Protein AF-A0A7X3ZDQ0-F1 (afdb_monomer)

pLDDT: mean 82.1, std 18.13, range [36.34, 98.31]

Sequence (239 aa):
MRKLLRGVMAFVIALGFTTSAGAHDPPGVIFEMWQWPSSHLPVLDADLSEWDVVPEELWITEQDLNNLLITQIDVTDTEPDASDLAVRFTFGWNDDTERIYLAYDRYDDYWSHQRDDIELAVDADHSGGLYWSSEGQSDEEAQRQRNRHAQISHFFFHSKTEEVGVPWNWHWMTQADWYRGEPYSDGAYQWTEPELGQEYNWQIELWHVWWDDFNWQDPEGSIIHDLQEGEIIGLAARH

Structure (mmCIF, N/CA/C/O backbone):
data_AF-A0A7X3ZDQ0-F1
#
_entry.id   AF-A0A7X3ZDQ0-F1
#
loop_
_atom_site.group_PDB
_atom_site.id
_atom_site.type_symbol
_atom_site.label_atom_id
_atom_site.label_alt_id
_atom_site.label_comp_id
_atom_site.label_asym_id
_atom_site.label_entity_id
_atom_site.label_seq_id
_atom_site.pdbx_PDB_ins_code
_atom_site.Cartn_x
_atom_site.Cartn_y
_atom_site.Cartn_z
_atom_site.occupancy
_atom_site.B_iso_or_equiv
_atom_site.auth_seq_id
_atom_site.auth_comp_id
_atom_site.auth_asym_id
_atom_site.auth_atom_id
_atom_site.pdbx_PDB_model_num
ATOM 1 N N . MET A 1 1 ? 18.595 -70.291 3.245 1.00 43.66 1 MET A N 1
ATOM 2 C CA . MET A 1 1 ? 19.237 -68.957 3.225 1.00 43.66 1 MET A CA 1
ATOM 3 C C . MET A 1 1 ? 18.685 -68.142 2.064 1.00 43.66 1 MET A C 1
ATOM 5 O O . MET A 1 1 ? 19.058 -68.415 0.934 1.00 43.66 1 MET A O 1
ATOM 9 N N . ARG A 1 2 ? 17.807 -67.172 2.332 1.00 36.34 2 ARG A N 1
ATOM 10 C CA . ARG A 1 2 ? 17.715 -65.875 1.635 1.00 36.34 2 ARG A CA 1
ATOM 11 C C . ARG A 1 2 ? 16.730 -65.012 2.425 1.00 36.34 2 ARG A C 1
ATOM 13 O O . ARG A 1 2 ? 15.667 -65.481 2.814 1.00 36.34 2 ARG A O 1
ATOM 20 N N . LYS A 1 3 ? 17.215 -63.835 2.810 1.00 36.66 3 LYS A N 1
ATOM 21 C CA . LYS A 1 3 ? 16.659 -62.931 3.818 1.00 36.66 3 LYS A CA 1
ATOM 22 C C . LYS A 1 3 ? 15.505 -62.105 3.239 1.00 36.66 3 LYS A C 1
ATOM 24 O O . LYS A 1 3 ? 15.468 -61.863 2.037 1.00 36.66 3 LYS A O 1
ATOM 29 N N . LEU A 1 4 ? 14.620 -61.680 4.142 1.00 42.25 4 LEU A N 1
ATOM 30 C CA . LEU A 1 4 ? 13.609 -60.638 3.970 1.00 42.25 4 LEU A CA 1
ATOM 31 C C . LEU A 1 4 ? 14.184 -59.382 3.300 1.00 42.25 4 LEU A C 1
ATOM 33 O O . LEU A 1 4 ? 15.293 -58.977 3.640 1.00 42.25 4 LEU A O 1
ATOM 37 N N . LEU A 1 5 ? 13.357 -58.682 2.523 1.00 38.66 5 LEU A N 1
ATOM 38 C CA . LEU A 1 5 ? 13.378 -57.221 2.491 1.00 38.66 5 LEU A CA 1
ATOM 39 C C . LEU A 1 5 ? 11.924 -56.725 2.481 1.00 38.66 5 LEU A C 1
ATOM 41 O O . LEU A 1 5 ? 11.209 -56.866 1.494 1.00 38.66 5 LEU A O 1
ATOM 45 N N . ARG A 1 6 ? 11.471 -56.220 3.632 1.00 41.06 6 ARG A N 1
ATOM 46 C CA . ARG A 1 6 ? 10.254 -55.412 3.753 1.00 41.06 6 ARG A CA 1
ATOM 47 C C . ARG A 1 6 ? 10.646 -53.995 3.339 1.00 41.06 6 ARG A C 1
ATOM 49 O O . ARG A 1 6 ? 11.553 -53.433 3.946 1.00 41.06 6 ARG A O 1
ATOM 56 N N . GLY A 1 7 ? 10.014 -53.462 2.299 1.00 37.03 7 GLY A N 1
ATOM 57 C CA . GLY A 1 7 ? 10.179 -52.067 1.903 1.00 37.03 7 GLY A CA 1
ATOM 58 C C . GLY A 1 7 ? 9.506 -51.162 2.929 1.00 37.03 7 GLY A C 1
ATOM 59 O O . GLY A 1 7 ? 8.301 -51.263 3.139 1.00 37.03 7 GLY A O 1
ATOM 60 N N . VAL A 1 8 ? 10.294 -50.317 3.587 1.00 43.00 8 VAL A N 1
ATOM 61 C CA . VAL A 1 8 ? 9.797 -49.143 4.306 1.00 43.00 8 VAL A CA 1
ATOM 62 C C . VAL A 1 8 ? 9.825 -48.006 3.293 1.00 43.00 8 VAL A C 1
ATOM 64 O O . VAL A 1 8 ? 10.891 -47.638 2.806 1.00 43.00 8 VAL A O 1
ATOM 67 N N . MET A 1 9 ? 8.647 -47.512 2.925 1.00 38.41 9 MET A N 1
ATOM 68 C CA . MET A 1 9 ? 8.492 -46.323 2.096 1.00 38.41 9 MET A CA 1
ATOM 69 C C . MET A 1 9 ? 8.753 -45.118 3.001 1.00 38.41 9 MET A C 1
ATOM 71 O O . MET A 1 9 ? 7.963 -44.832 3.898 1.00 38.41 9 MET A O 1
ATOM 75 N N . ALA A 1 10 ? 9.917 -44.491 2.844 1.00 39.12 10 ALA A N 1
ATOM 76 C CA . ALA A 1 10 ? 10.269 -43.281 3.569 1.00 39.12 10 ALA A CA 1
ATOM 77 C C . ALA A 1 10 ? 9.525 -42.099 2.935 1.00 39.12 10 ALA A C 1
ATOM 79 O O . ALA A 1 10 ? 9.743 -41.775 1.770 1.00 39.12 10 ALA A O 1
ATOM 80 N N . PHE A 1 11 ? 8.626 -41.493 3.706 1.00 37.06 11 PHE A N 1
ATOM 81 C CA . PHE A 1 11 ? 8.002 -40.215 3.395 1.00 37.06 11 PHE A CA 1
ATOM 82 C C . PHE A 1 11 ? 9.077 -39.139 3.600 1.00 37.06 11 PHE A C 1
ATOM 84 O O . PHE A 1 11 ? 9.468 -38.858 4.733 1.00 37.06 11 PHE A O 1
ATOM 91 N N . VAL A 1 12 ? 9.643 -38.620 2.512 1.00 43.19 12 VAL A N 1
ATOM 92 C CA . VAL A 1 12 ? 10.553 -37.473 2.575 1.00 43.19 12 VAL A CA 1
ATOM 93 C C . VAL A 1 12 ? 9.672 -36.235 2.669 1.00 43.19 12 VAL A C 1
ATOM 95 O O . VAL A 1 12 ? 9.111 -35.796 1.671 1.00 43.19 12 VAL A O 1
ATOM 98 N N . ILE A 1 13 ? 9.514 -35.709 3.883 1.00 44.62 13 ILE A N 1
ATOM 99 C CA . ILE A 1 13 ? 9.048 -34.338 4.087 1.00 44.62 13 ILE A CA 1
ATOM 100 C C . ILE A 1 13 ? 10.176 -33.452 3.564 1.00 44.62 13 ILE A C 1
ATOM 102 O O . ILE A 1 13 ? 11.249 -33.388 4.167 1.00 44.62 13 ILE A O 1
ATOM 106 N N . ALA A 1 14 ? 9.965 -32.836 2.405 1.00 42.72 14 ALA A N 1
ATOM 107 C CA . ALA A 1 14 ? 10.807 -31.750 1.942 1.00 42.72 14 ALA A CA 1
ATOM 108 C C . ALA A 1 14 ? 10.518 -30.543 2.844 1.00 42.72 14 ALA A C 1
ATOM 110 O O . ALA A 1 14 ? 9.615 -29.763 2.571 1.00 42.72 14 ALA A O 1
ATOM 111 N N . LEU A 1 15 ? 11.245 -30.425 3.958 1.00 44.09 15 LEU A N 1
ATOM 112 C CA . LEU A 1 15 ? 11.404 -29.127 4.599 1.00 44.09 15 LEU A CA 1
ATOM 113 C C . LEU A 1 15 ? 12.184 -28.265 3.608 1.00 44.09 15 LEU A C 1
ATOM 115 O O . LEU A 1 15 ? 13.376 -28.496 3.390 1.00 44.09 15 LEU A O 1
ATOM 119 N N . GLY A 1 16 ? 11.482 -27.336 2.959 1.00 42.41 16 GLY A N 1
ATOM 120 C CA . GLY A 1 16 ? 12.107 -26.259 2.213 1.00 42.41 16 GLY A CA 1
ATOM 121 C C . GLY A 1 16 ? 13.079 -25.552 3.145 1.00 42.41 16 GLY A C 1
ATOM 122 O O . GLY A 1 16 ? 12.693 -25.040 4.192 1.00 42.41 16 GLY A O 1
ATOM 123 N N . PHE A 1 17 ? 14.363 -25.593 2.805 1.00 37.81 17 PHE A N 1
ATOM 124 C CA . PHE A 1 17 ? 15.342 -24.731 3.439 1.00 37.81 17 PHE A CA 1
ATOM 125 C C . PHE A 1 17 ? 15.061 -23.317 2.934 1.00 37.81 17 PHE A C 1
ATOM 127 O O . PHE A 1 17 ? 15.578 -22.929 1.890 1.00 37.81 17 PHE A O 1
ATOM 134 N N . THR A 1 18 ? 14.230 -22.563 3.651 1.00 47.12 18 THR A N 1
ATOM 135 C CA . THR A 1 18 ? 14.217 -21.108 3.532 1.00 47.12 18 THR A CA 1
ATOM 136 C C . THR A 1 18 ? 15.567 -20.638 4.063 1.00 47.12 18 THR A C 1
ATOM 138 O O . THR A 1 18 ? 15.838 -20.608 5.264 1.00 47.12 18 THR A O 1
ATOM 141 N N . THR A 1 19 ? 16.510 -20.394 3.155 1.00 44.22 19 THR A N 1
ATOM 142 C CA . THR A 1 19 ? 17.714 -19.650 3.511 1.00 44.22 19 THR A CA 1
ATOM 143 C C . THR A 1 19 ? 17.235 -18.308 4.023 1.00 44.22 19 THR A C 1
ATOM 145 O O . THR A 1 19 ? 16.584 -17.587 3.276 1.00 44.22 19 THR A O 1
ATOM 148 N N . SER A 1 20 ? 17.507 -18.010 5.291 1.00 44.06 20 SER A N 1
ATOM 149 C CA . SER A 1 20 ? 17.188 -16.727 5.907 1.00 44.06 20 SER A CA 1
ATOM 150 C C . SER A 1 20 ? 17.764 -15.629 5.015 1.00 44.06 20 SER A C 1
ATOM 152 O O . SER A 1 20 ? 18.985 -15.463 4.947 1.00 44.06 20 SER A O 1
ATOM 154 N N . ALA A 1 21 ? 16.906 -14.951 4.257 1.00 47.94 21 ALA A N 1
ATOM 155 C CA . ALA A 1 21 ? 17.308 -13.811 3.464 1.00 47.94 21 ALA A CA 1
ATOM 156 C C . ALA A 1 21 ? 17.717 -12.724 4.461 1.00 47.94 21 ALA A C 1
ATOM 158 O O . ALA A 1 21 ? 16.898 -12.220 5.222 1.00 47.94 21 ALA A O 1
ATOM 159 N N . GLY A 1 22 ? 19.004 -12.376 4.494 1.00 50.25 22 GLY A N 1
ATOM 160 C CA . GLY A 1 22 ? 19.518 -11.272 5.314 1.00 50.25 22 GLY A CA 1
ATOM 161 C C . GLY A 1 22 ? 19.109 -9.886 4.801 1.00 50.25 22 GLY A C 1
ATOM 162 O O . GLY A 1 22 ? 19.809 -8.924 5.092 1.00 50.25 22 GLY A O 1
ATOM 163 N N . ALA A 1 23 ? 18.054 -9.810 3.985 1.00 60.53 23 ALA A N 1
ATOM 164 C CA . ALA A 1 23 ? 17.502 -8.590 3.407 1.00 60.53 23 ALA A CA 1
ATOM 165 C C . ALA A 1 23 ? 16.350 -8.008 4.246 1.00 60.53 23 ALA A C 1
ATOM 167 O O . ALA A 1 23 ? 15.995 -6.853 4.051 1.00 60.53 23 ALA A O 1
ATOM 168 N N . HIS A 1 24 ? 15.797 -8.787 5.183 1.00 64.12 24 HIS A N 1
ATOM 169 C CA . HIS A 1 24 ? 14.752 -8.321 6.089 1.00 64.12 24 HIS A CA 1
ATOM 170 C C . HIS A 1 24 ? 15.371 -7.411 7.146 1.00 64.12 24 HIS A C 1
ATOM 172 O O . HIS A 1 24 ? 16.312 -7.815 7.838 1.00 64.12 24 HIS A O 1
ATOM 178 N N . ASP A 1 25 ? 14.814 -6.217 7.288 1.00 63.81 25 ASP A N 1
ATOM 179 C CA . ASP A 1 25 ? 15.112 -5.308 8.382 1.00 63.81 25 ASP A CA 1
ATOM 180 C C . ASP A 1 25 ? 13.797 -4.983 9.108 1.00 63.81 25 ASP A C 1
ATOM 182 O O . ASP A 1 25 ? 12.884 -4.468 8.464 1.00 63.81 25 ASP A O 1
ATOM 186 N N . PRO A 1 26 ? 13.659 -5.322 10.404 1.00 69.00 26 PRO A N 1
ATOM 187 C CA . PRO A 1 26 ? 14.615 -6.069 11.220 1.00 69.00 26 PRO A CA 1
ATOM 188 C C . PRO A 1 26 ? 14.722 -7.564 10.834 1.00 69.00 26 PRO A C 1
ATOM 190 O O . PRO A 1 26 ? 13.738 -8.194 10.433 1.00 69.00 26 PRO A O 1
ATOM 193 N N . PRO A 1 27 ? 15.904 -8.192 10.997 1.00 72.62 27 PRO A N 1
ATOM 194 C CA . PRO A 1 27 ? 16.098 -9.597 10.649 1.00 72.62 27 PRO A CA 1
ATOM 195 C C . PRO A 1 27 ? 15.178 -10.552 11.417 1.00 72.62 27 PRO A C 1
ATOM 197 O O . PRO A 1 27 ? 15.119 -10.526 12.646 1.00 72.62 27 PRO A O 1
ATOM 200 N N . GLY A 1 28 ? 14.552 -11.482 10.694 1.00 74.00 28 GLY A N 1
ATOM 201 C CA . GLY A 1 28 ? 13.738 -12.551 11.282 1.00 74.00 28 GLY A CA 1
ATOM 202 C C . GLY A 1 28 ? 12.304 -12.153 11.626 1.00 74.00 28 GLY A C 1
ATOM 203 O O . GLY A 1 28 ? 11.600 -12.969 12.219 1.00 74.00 28 GLY A O 1
ATOM 204 N N . VAL A 1 29 ? 11.874 -10.948 11.244 1.00 78.56 29 VAL A N 1
ATOM 205 C CA . VAL A 1 29 ? 10.471 -10.538 11.315 1.00 78.56 29 VAL A CA 1
ATOM 206 C C . VAL A 1 29 ? 9.780 -10.805 9.977 1.00 78.56 29 VAL A C 1
ATOM 208 O O . VAL A 1 29 ? 10.324 -10.518 8.908 1.00 78.56 29 VAL A O 1
ATOM 211 N N . ILE A 1 30 ? 8.593 -11.405 10.059 1.00 84.12 30 ILE A N 1
ATOM 212 C CA . ILE A 1 30 ? 7.687 -11.687 8.945 1.00 84.12 30 ILE A CA 1
ATOM 213 C C . ILE A 1 30 ? 6.278 -11.350 9.434 1.00 84.12 30 ILE A C 1
ATOM 215 O O . ILE A 1 30 ? 5.895 -11.791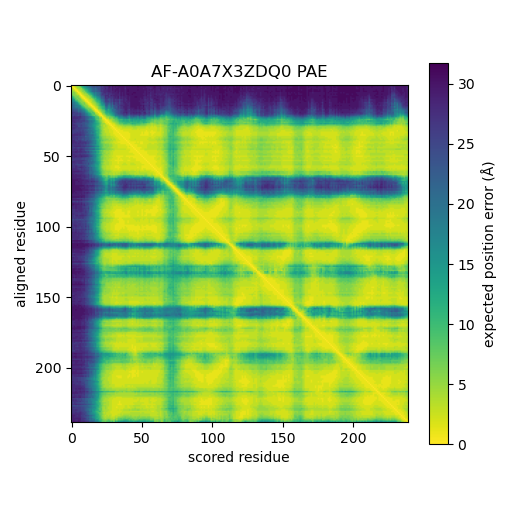 10.519 1.00 84.12 30 ILE A O 1
ATOM 219 N N . PHE A 1 31 ? 5.536 -10.595 8.628 1.00 87.81 31 PHE A N 1
ATOM 220 C CA . PHE A 1 31 ? 4.097 -10.394 8.784 1.00 87.81 31 PHE A CA 1
ATOM 221 C C . PHE A 1 31 ? 3.376 -11.291 7.792 1.00 87.81 31 PHE A C 1
ATOM 223 O O . PHE A 1 31 ? 3.817 -11.436 6.651 1.00 87.81 31 PHE A O 1
ATOM 230 N N . GLU A 1 32 ? 2.292 -11.913 8.233 1.00 92.69 32 GLU A N 1
ATOM 231 C CA . GLU A 1 32 ? 1.452 -12.731 7.366 1.00 92.69 32 GLU A CA 1
ATOM 232 C C . GLU A 1 32 ? 0.304 -11.875 6.810 1.00 92.69 32 GLU A C 1
ATOM 234 O O . GLU A 1 32 ? -0.154 -10.930 7.450 1.00 92.69 32 GLU A O 1
ATOM 239 N N . MET A 1 33 ? -0.154 -12.209 5.604 1.00 94.62 33 MET A N 1
ATOM 240 C CA . MET A 1 33 ? -1.281 -11.550 4.942 1.00 94.62 33 MET A CA 1
ATOM 241 C C . MET A 1 33 ? -2.455 -12.520 4.841 1.00 94.62 33 MET A C 1
ATOM 243 O O . MET A 1 33 ? -2.274 -13.705 4.550 1.00 94.62 33 MET A O 1
ATOM 247 N N . TRP A 1 34 ? -3.672 -12.019 5.024 1.00 97.69 34 TRP A N 1
ATOM 248 C CA . TRP A 1 34 ? -4.878 -12.839 4.952 1.00 97.69 34 TRP A CA 1
ATOM 249 C C . TRP A 1 34 ? -5.249 -13.196 3.506 1.00 97.69 34 TRP A C 1
ATOM 251 O O . TRP A 1 34 ? -5.459 -12.310 2.682 1.00 97.69 34 TRP A O 1
ATOM 261 N N . GLN A 1 35 ? -5.398 -14.480 3.177 1.00 97.88 35 GLN A N 1
ATOM 262 C CA . GLN A 1 35 ? -5.896 -14.876 1.856 1.00 97.88 35 GLN A CA 1
ATOM 263 C C . GLN A 1 35 ? -7.431 -14.849 1.824 1.00 97.88 35 GLN A C 1
ATOM 265 O O . GLN A 1 35 ? -8.107 -15.660 2.462 1.00 97.88 35 GLN A O 1
ATOM 270 N N . TRP A 1 36 ? -7.995 -13.943 1.031 1.00 98.19 36 TRP A N 1
ATOM 271 C CA . TRP A 1 36 ? -9.427 -13.858 0.785 1.00 98.19 36 TRP A CA 1
ATOM 272 C C . TRP A 1 36 ? -9.881 -14.932 -0.209 1.00 98.19 36 TRP A C 1
ATOM 274 O O . TRP A 1 36 ? -9.307 -15.047 -1.296 1.00 98.19 36 TRP A O 1
ATOM 284 N N . PRO A 1 37 ? -10.963 -15.679 0.077 1.00 97.44 37 PRO A N 1
ATOM 285 C CA . PRO A 1 37 ? -11.602 -16.484 -0.950 1.00 97.44 37 PRO A CA 1
ATOM 286 C C . PRO A 1 37 ? -12.305 -15.559 -1.951 1.00 97.44 37 PRO A C 1
ATOM 288 O O . PRO A 1 37 ? -13.037 -14.655 -1.556 1.00 97.44 37 PRO A O 1
ATOM 291 N N . SER A 1 38 ? -12.218 -15.855 -3.247 1.00 97.50 38 SER A N 1
ATOM 292 C CA . SER A 1 38 ? -12.780 -15.026 -4.336 1.00 97.50 38 SER A CA 1
ATOM 293 C C . SER A 1 38 ? -14.301 -14.812 -4.269 1.00 97.50 38 SER A C 1
ATOM 295 O O . SER A 1 38 ? -14.865 -13.984 -4.977 1.00 97.50 38 SER A O 1
ATOM 297 N N . SER A 1 39 ? -14.994 -15.575 -3.418 1.00 97.00 39 SER A N 1
ATOM 298 C CA . SER A 1 39 ? -16.430 -15.431 -3.144 1.00 97.00 39 SER A CA 1
ATOM 299 C C . SER A 1 39 ? -16.766 -14.407 -2.054 1.00 97.00 39 SER A C 1
ATOM 301 O O . SER A 1 39 ? -17.943 -14.098 -1.884 1.00 97.00 39 SER A O 1
ATOM 303 N N . HIS A 1 40 ? -15.768 -13.923 -1.313 1.00 96.62 40 HIS A N 1
ATOM 304 C CA . HIS A 1 40 ? -15.904 -12.989 -0.194 1.00 96.62 40 HIS A CA 1
ATOM 305 C C . HIS A 1 40 ? -14.738 -11.990 -0.204 1.00 96.62 40 HIS A C 1
ATOM 307 O O . HIS A 1 40 ? -14.077 -11.806 0.810 1.00 96.62 40 HIS A O 1
ATOM 313 N N . LEU A 1 41 ? -14.440 -11.401 -1.365 1.00 97.62 41 LEU A N 1
ATOM 314 C CA . LEU A 1 41 ? -13.503 -10.277 -1.429 1.00 97.62 41 LEU A CA 1
ATOM 315 C C . LEU A 1 41 ? -14.069 -9.083 -0.630 1.00 97.62 41 LEU A C 1
ATOM 317 O O . LEU A 1 41 ? -15.297 -8.932 -0.626 1.00 97.62 41 LEU A O 1
ATOM 321 N N . PRO A 1 42 ? -13.215 -8.245 -0.010 1.00 96.62 42 PRO A N 1
ATOM 322 C CA . PRO A 1 42 ? -13.642 -7.010 0.648 1.00 96.62 42 PRO A CA 1
ATOM 323 C C . PRO A 1 42 ? -14.441 -6.111 -0.291 1.00 96.62 42 PRO A C 1
ATOM 325 O O . PRO A 1 42 ? -14.173 -6.060 -1.501 1.00 96.62 42 PRO A O 1
ATOM 328 N N . VAL A 1 43 ? -15.416 -5.400 0.260 1.00 95.88 43 VAL A N 1
ATOM 329 C CA . VAL A 1 43 ? -16.199 -4.405 -0.460 1.00 95.88 43 VAL A CA 1
ATOM 330 C C . VAL A 1 43 ? -15.612 -3.051 -0.109 1.00 95.88 43 VAL A C 1
ATOM 332 O O . VAL A 1 43 ? -15.744 -2.608 1.010 1.00 95.88 43 VAL A O 1
ATOM 335 N N . LEU A 1 44 ? -14.997 -2.367 -1.076 1.00 95.56 44 LEU A N 1
ATOM 336 C CA . LEU A 1 44 ? -14.433 -1.043 -0.817 1.00 95.56 44 LEU A CA 1
ATOM 337 C C . LEU A 1 44 ? -15.547 -0.014 -0.557 1.00 95.56 44 LEU A C 1
ATOM 339 O O . LEU A 1 44 ? -16.068 0.600 -1.494 1.00 95.56 44 LEU A O 1
ATOM 343 N N . ASP A 1 45 ? -15.911 0.181 0.705 1.00 95.06 45 ASP A N 1
ATOM 344 C CA . ASP A 1 45 ? -16.882 1.183 1.149 1.00 95.06 45 ASP A CA 1
ATOM 345 C C . ASP A 1 45 ? -16.456 1.933 2.424 1.00 95.06 45 ASP A C 1
ATOM 347 O O . ASP A 1 45 ? -17.166 2.840 2.869 1.00 95.06 45 ASP A O 1
ATOM 351 N N . ALA A 1 46 ? -15.245 1.639 2.910 1.00 92.31 46 ALA A N 1
ATOM 352 C CA . ALA A 1 46 ? -14.622 2.185 4.107 1.00 92.31 46 ALA A CA 1
ATOM 353 C C . ALA A 1 46 ? -15.324 1.816 5.424 1.00 92.31 46 ALA A C 1
ATOM 355 O O . ALA A 1 46 ? -15.025 2.419 6.458 1.00 92.31 46 ALA A O 1
ATOM 356 N N . ASP A 1 47 ? -16.202 0.811 5.409 1.00 95.19 47 ASP A N 1
ATOM 357 C CA . ASP A 1 47 ? -16.643 0.087 6.597 1.00 95.19 47 ASP A CA 1
ATOM 358 C C . ASP A 1 47 ? -15.746 -1.140 6.793 1.00 95.19 47 ASP A C 1
ATOM 360 O O . ASP A 1 47 ? -15.823 -2.123 6.072 1.00 95.19 47 ASP A O 1
ATOM 364 N N . LEU A 1 48 ? -14.894 -1.123 7.818 1.00 96.31 48 LEU A N 1
ATOM 365 C CA . LEU A 1 48 ? -13.939 -2.215 8.036 1.00 96.31 48 LEU A CA 1
ATOM 366 C C . LEU A 1 48 ? -14.572 -3.500 8.608 1.00 96.31 48 LEU A C 1
ATOM 368 O O . LEU A 1 48 ? -13.842 -4.407 9.004 1.00 96.31 48 LEU A O 1
ATOM 372 N N . SER A 1 49 ? -15.901 -3.599 8.699 1.00 96.25 49 SER A N 1
ATOM 373 C CA . SER A 1 49 ? -16.575 -4.718 9.370 1.00 96.25 49 SER A CA 1
ATOM 374 C C . SER A 1 49 ? -16.297 -6.098 8.755 1.00 96.25 49 SER A C 1
ATOM 376 O O . SER A 1 49 ? -16.217 -7.082 9.491 1.00 96.25 49 SER A O 1
ATOM 378 N N . GLU A 1 50 ? -16.089 -6.225 7.439 1.00 96.06 50 GLU A N 1
ATOM 379 C CA . GLU A 1 50 ? -15.668 -7.500 6.833 1.00 96.06 50 GLU A CA 1
ATOM 380 C C . GLU A 1 50 ? -14.294 -7.975 7.307 1.00 96.06 50 GLU A C 1
ATOM 382 O O . GLU A 1 50 ? -14.039 -9.184 7.337 1.00 96.06 50 GLU A O 1
ATOM 387 N N . TRP A 1 51 ? -13.419 -7.051 7.704 1.00 97.69 51 TRP A N 1
ATOM 388 C CA . TRP A 1 51 ? -12.069 -7.353 8.161 1.00 97.69 51 TRP A CA 1
ATOM 389 C C . TRP A 1 51 ? -12.050 -7.960 9.568 1.00 97.69 51 TRP A C 1
ATOM 391 O O . TRP A 1 51 ? -11.017 -8.482 9.976 1.00 97.69 51 TRP A O 1
ATOM 401 N N . ASP A 1 52 ? -13.191 -8.021 10.271 1.00 96.94 52 ASP A N 1
ATOM 402 C CA . ASP A 1 52 ? -13.346 -8.739 11.548 1.00 96.94 52 ASP A CA 1
ATOM 403 C C . ASP A 1 52 ? -13.048 -10.251 11.432 1.00 96.94 52 ASP A C 1
ATOM 405 O O . ASP A 1 52 ? -12.871 -10.939 12.441 1.00 96.94 52 ASP A O 1
ATOM 409 N N . VAL A 1 53 ? -13.009 -10.802 10.210 1.00 97.00 53 VAL A N 1
ATOM 410 C CA . VAL A 1 53 ? -12.578 -12.189 9.964 1.00 97.00 53 VAL A CA 1
ATOM 411 C C . VAL A 1 53 ? -11.060 -12.369 10.083 1.00 97.00 53 VAL A C 1
ATOM 413 O O . VAL A 1 53 ? -10.603 -13.488 10.330 1.00 97.00 53 VAL A O 1
ATOM 416 N N . VAL A 1 54 ? -10.287 -11.294 9.900 1.00 97.88 54 VAL A N 1
ATOM 417 C CA . VAL A 1 54 ? -8.823 -11.311 9.953 1.00 97.88 54 VAL A CA 1
ATOM 418 C C . VAL A 1 54 ? -8.389 -11.428 11.420 1.00 97.88 54 VAL A C 1
ATOM 420 O O . VAL A 1 54 ? -8.788 -10.594 12.236 1.00 97.88 54 VAL A O 1
ATOM 423 N N . PRO A 1 55 ? -7.586 -12.447 11.783 1.00 97.19 55 PRO A N 1
ATOM 424 C CA . PRO A 1 55 ? -7.086 -12.601 13.145 1.00 97.19 55 PRO A CA 1
ATOM 425 C C . PRO A 1 55 ? -6.327 -11.362 13.638 1.00 97.19 55 PRO A C 1
ATOM 427 O O . PRO A 1 55 ? -5.609 -10.722 12.872 1.00 97.19 55 PRO A O 1
ATOM 430 N N . GLU A 1 56 ? -6.465 -11.044 14.928 1.00 94.75 56 GLU A N 1
ATOM 431 C CA . GLU A 1 56 ? -5.871 -9.851 15.552 1.00 94.75 56 GLU A CA 1
ATOM 432 C C . GLU A 1 56 ? -4.342 -9.816 15.395 1.00 94.75 56 GLU A C 1
ATOM 434 O O . GLU A 1 56 ? -3.768 -8.751 15.216 1.00 94.75 56 GLU A O 1
ATOM 439 N N . GLU A 1 57 ? -3.684 -10.978 15.363 1.00 93.00 57 GLU A N 1
ATOM 440 C CA . GLU A 1 57 ? -2.239 -11.104 15.144 1.00 93.00 57 GLU A CA 1
ATOM 441 C C . GLU A 1 57 ? -1.747 -10.679 13.749 1.00 93.00 57 GLU A C 1
ATOM 443 O O . GLU A 1 57 ? -0.542 -10.513 13.564 1.00 93.00 57 GLU A O 1
ATOM 448 N N . LEU A 1 58 ? -2.646 -10.526 12.770 1.00 94.38 58 LEU A N 1
ATOM 449 C CA . LEU A 1 58 ? -2.314 -10.032 11.427 1.00 94.38 58 LEU A CA 1
ATOM 450 C C . LEU A 1 58 ? -2.516 -8.520 11.286 1.00 94.38 58 LEU A C 1
ATOM 452 O O . LEU A 1 58 ? -2.244 -7.956 10.222 1.00 94.38 58 LEU A O 1
ATOM 456 N N . TRP A 1 59 ? -3.018 -7.859 12.327 1.00 93.81 59 TRP A N 1
ATOM 457 C CA . TRP A 1 59 ? -3.078 -6.408 12.375 1.00 93.81 59 TRP A CA 1
ATOM 458 C C . TRP A 1 59 ? -1.747 -5.861 12.873 1.00 93.81 59 TRP A C 1
ATOM 460 O O . TRP A 1 59 ? -1.270 -6.219 13.945 1.00 93.81 59 TRP A O 1
ATOM 470 N N . ILE A 1 60 ? -1.166 -4.970 12.080 1.00 89.62 60 ILE A N 1
ATOM 471 C CA . ILE A 1 60 ? 0.008 -4.183 12.438 1.00 89.62 60 ILE A CA 1
ATOM 472 C C . ILE A 1 60 ? -0.501 -2.900 13.080 1.00 89.62 60 ILE A C 1
ATOM 474 O O . ILE A 1 60 ? -1.349 -2.218 12.508 1.00 89.62 60 ILE A O 1
ATOM 478 N N . THR A 1 61 ? 0.009 -2.580 14.262 1.00 88.81 61 THR A N 1
ATOM 479 C CA . THR A 1 61 ? -0.426 -1.452 15.095 1.00 88.81 61 THR A CA 1
ATOM 480 C C . THR A 1 61 ? 0.697 -0.442 15.317 1.00 88.81 61 THR A C 1
ATOM 482 O O . THR A 1 61 ? 1.857 -0.701 14.990 1.00 88.81 61 THR A O 1
ATOM 485 N N . GLU A 1 62 ? 0.405 0.698 15.946 1.00 80.75 62 GLU A N 1
ATOM 486 C CA . GLU A 1 62 ? 1.430 1.679 16.320 1.00 80.75 62 GLU A CA 1
ATOM 487 C C . GLU A 1 62 ? 2.553 1.089 17.196 1.00 80.75 62 GLU A C 1
ATOM 489 O O . GLU A 1 62 ? 3.706 1.524 17.124 1.00 80.75 62 GLU A O 1
ATOM 494 N N . GLN A 1 63 ? 2.249 0.050 17.983 1.00 79.88 63 GLN A N 1
ATOM 495 C CA . GLN A 1 63 ? 3.238 -0.656 18.804 1.00 79.88 63 GLN A CA 1
ATOM 496 C C . GLN A 1 63 ? 4.222 -1.463 17.956 1.00 79.88 63 GLN A C 1
ATOM 498 O O . GLN A 1 63 ? 5.399 -1.581 18.307 1.00 79.88 63 GLN A O 1
ATOM 503 N N . ASP A 1 64 ? 3.761 -2.004 16.833 1.00 78.44 64 ASP A N 1
ATOM 504 C CA . ASP A 1 64 ? 4.604 -2.723 15.887 1.00 78.44 64 ASP A CA 1
ATOM 505 C C . ASP A 1 64 ? 5.494 -1.731 15.131 1.00 78.44 64 ASP A C 1
ATOM 507 O O . ASP A 1 64 ? 6.706 -1.923 15.033 1.00 78.44 64 ASP A O 1
ATOM 511 N N . LEU A 1 65 ? 4.930 -0.607 14.684 1.00 70.62 65 LEU A N 1
ATOM 512 C CA . LEU A 1 65 ? 5.640 0.410 13.904 1.00 70.62 65 LEU A CA 1
ATOM 513 C C . LEU A 1 65 ? 6.875 0.979 14.617 1.00 70.62 65 LEU A C 1
ATOM 515 O O . LEU A 1 65 ? 7.945 1.063 14.008 1.00 70.62 65 LEU A O 1
ATOM 519 N N . ASN A 1 66 ? 6.767 1.278 15.916 1.00 58.97 66 ASN A N 1
ATOM 520 C CA . ASN A 1 66 ? 7.896 1.761 16.720 1.00 58.97 66 ASN A CA 1
ATOM 521 C C . ASN A 1 66 ? 9.033 0.732 16.863 1.00 58.97 66 ASN A C 1
ATOM 523 O O . ASN A 1 66 ? 10.189 1.105 17.065 1.00 58.97 66 ASN A O 1
ATOM 527 N N . ASN A 1 67 ? 8.727 -0.562 16.739 1.00 51.47 67 ASN A N 1
ATOM 528 C CA . ASN A 1 67 ? 9.694 -1.647 16.893 1.00 51.47 67 ASN A CA 1
ATOM 529 C C . ASN A 1 67 ? 10.346 -2.087 15.571 1.00 51.47 67 ASN A C 1
ATOM 531 O O . ASN A 1 67 ? 11.327 -2.835 15.600 1.00 51.47 67 ASN A O 1
ATOM 535 N N . LEU A 1 68 ? 9.822 -1.654 14.420 1.00 51.84 68 LEU A N 1
ATOM 536 C CA . LEU A 1 68 ? 10.085 -2.325 13.143 1.00 51.84 68 LEU A CA 1
ATOM 537 C C . LEU A 1 68 ? 10.759 -1.483 12.062 1.00 51.84 68 LEU A C 1
ATOM 539 O O . LEU A 1 68 ? 10.909 -1.981 10.955 1.00 51.84 68 LEU A O 1
ATOM 543 N N . LEU A 1 69 ? 11.190 -0.245 12.331 1.00 49.50 69 LEU A N 1
ATOM 544 C CA . LEU A 1 69 ? 11.754 0.644 11.290 1.00 49.50 69 LEU A CA 1
ATOM 545 C C . LEU A 1 69 ? 10.834 0.794 10.055 1.00 49.50 69 LEU A C 1
ATOM 547 O O . LEU A 1 69 ? 11.285 1.255 9.006 1.00 49.50 69 LEU A O 1
ATOM 551 N N . ILE A 1 70 ? 9.551 0.426 10.178 1.00 50.03 70 ILE A N 1
ATOM 552 C CA . ILE A 1 70 ? 8.555 0.523 9.107 1.00 50.03 70 ILE A CA 1
ATOM 553 C C . ILE A 1 70 ? 8.364 2.005 8.749 1.00 50.03 70 ILE A C 1
ATOM 555 O O . ILE A 1 70 ? 8.235 2.344 7.579 1.00 50.03 70 ILE A O 1
ATOM 559 N N . THR A 1 71 ? 8.558 2.915 9.707 1.00 42.28 71 THR A N 1
ATOM 560 C CA . THR A 1 71 ? 8.684 4.352 9.465 1.00 42.28 71 THR A CA 1
ATOM 561 C C . THR A 1 71 ? 10.135 4.809 9.673 1.00 42.28 71 THR A C 1
ATOM 563 O O . THR A 1 71 ? 10.690 4.798 10.768 1.00 42.28 71 THR A O 1
ATOM 566 N N . GLN A 1 72 ? 10.796 5.268 8.608 1.00 40.19 72 GLN A N 1
ATOM 567 C CA . GLN A 1 72 ? 12.134 5.878 8.687 1.00 40.19 72 GLN A CA 1
ATOM 568 C C . GLN A 1 72 ? 12.102 7.323 9.240 1.00 40.19 72 GLN A C 1
ATOM 570 O O . GLN A 1 72 ? 12.972 8.137 8.922 1.00 40.19 72 GLN A O 1
ATOM 575 N N . ILE A 1 73 ? 11.082 7.676 10.029 1.00 38.19 73 ILE A N 1
ATOM 576 C CA . ILE A 1 73 ? 10.838 9.035 10.516 1.00 38.19 73 ILE A CA 1
ATOM 577 C C . ILE A 1 73 ? 10.691 8.986 12.028 1.00 38.19 73 ILE A C 1
ATOM 579 O O . ILE A 1 73 ? 9.750 8.399 12.543 1.00 38.19 73 ILE A O 1
ATOM 583 N N . ASP A 1 74 ? 11.662 9.605 12.700 1.00 41.91 74 ASP A N 1
ATOM 584 C CA . ASP A 1 74 ? 11.671 9.905 14.129 1.00 41.91 74 ASP A CA 1
ATOM 585 C C . ASP A 1 74 ? 11.230 8.742 15.029 1.00 41.91 74 ASP A C 1
ATOM 587 O O . ASP A 1 74 ? 10.227 8.828 15.733 1.00 41.91 74 ASP A O 1
ATOM 591 N N . VAL A 1 75 ? 12.050 7.681 15.086 1.00 47.28 75 VAL A N 1
ATOM 592 C CA . VAL A 1 75 ? 12.051 6.784 16.252 1.00 47.28 75 VAL A CA 1
ATOM 593 C C . VAL A 1 75 ? 12.370 7.652 17.467 1.00 47.28 75 VAL A C 1
ATOM 595 O O . VAL A 1 75 ? 13.528 7.980 17.741 1.00 47.28 75 VAL A O 1
ATOM 598 N N . THR A 1 76 ? 11.332 8.107 18.155 1.00 53.06 76 THR A N 1
ATOM 599 C CA . THR A 1 76 ? 11.490 8.737 19.457 1.00 53.06 76 THR A CA 1
ATOM 600 C C . THR A 1 76 ? 11.642 7.622 20.486 1.00 53.06 76 THR A C 1
ATOM 602 O O . THR A 1 76 ? 11.017 6.574 20.363 1.00 53.06 76 THR A O 1
ATOM 605 N N . ASP A 1 77 ? 12.436 7.834 21.537 1.00 60.16 77 ASP A N 1
ATOM 606 C CA . ASP A 1 77 ? 12.532 6.891 22.669 1.00 60.16 77 ASP A CA 1
ATOM 607 C C . ASP A 1 77 ? 11.228 6.842 23.513 1.00 60.16 77 ASP A C 1
ATOM 609 O O . ASP A 1 77 ? 11.246 6.453 24.684 1.00 60.16 77 ASP A O 1
ATOM 613 N N . THR A 1 78 ? 10.102 7.307 22.962 1.00 65.44 78 THR A N 1
ATOM 614 C CA . THR A 1 78 ? 8.810 7.412 23.639 1.00 65.44 78 THR A CA 1
ATOM 615 C C . THR A 1 78 ? 7.890 6.326 23.103 1.00 65.44 78 THR A C 1
ATOM 617 O O . THR A 1 78 ? 7.736 6.177 21.893 1.00 65.44 78 THR A O 1
ATOM 620 N N . GLU A 1 79 ? 7.282 5.570 24.013 1.00 71.75 79 GLU A N 1
ATOM 621 C CA . GLU A 1 79 ? 6.229 4.611 23.671 1.00 71.75 79 GLU A CA 1
ATOM 622 C C . GLU A 1 79 ? 5.086 5.321 22.926 1.00 71.75 79 GLU A C 1
ATOM 624 O O . GLU A 1 79 ? 4.747 6.446 23.315 1.00 71.75 79 GLU A O 1
ATOM 629 N N . PRO A 1 80 ? 4.484 4.698 21.893 1.00 75.12 80 PRO A N 1
ATOM 630 C CA . PRO A 1 80 ? 3.322 5.280 21.238 1.00 75.12 80 PRO A CA 1
ATOM 631 C C . PRO A 1 80 ? 2.177 5.440 22.247 1.00 75.12 80 PRO A C 1
ATOM 633 O O . PRO A 1 80 ? 1.920 4.545 23.056 1.00 75.12 80 PRO A O 1
ATOM 636 N N . ASP A 1 81 ? 1.477 6.572 22.193 1.00 82.94 81 ASP A N 1
ATOM 637 C CA . ASP A 1 81 ? 0.263 6.815 22.971 1.00 82.94 81 ASP A CA 1
ATOM 638 C C . ASP A 1 81 ? -0.942 6.785 22.029 1.00 82.94 81 ASP A C 1
ATOM 640 O O . ASP A 1 81 ? -1.162 7.721 21.265 1.00 82.94 81 ASP A O 1
ATOM 644 N N . ALA A 1 82 ? -1.745 5.722 22.106 1.00 86.81 82 ALA A N 1
ATOM 645 C CA . ALA A 1 82 ? -2.949 5.560 21.289 1.00 86.81 82 ALA A CA 1
ATOM 646 C C . ALA A 1 82 ? -4.019 6.647 21.536 1.00 86.81 82 ALA A C 1
ATOM 648 O O . ALA A 1 82 ? -4.995 6.725 20.795 1.00 86.81 82 ALA A O 1
ATOM 649 N N . SER A 1 83 ? -3.880 7.468 22.587 1.00 88.62 83 SER A N 1
ATOM 650 C CA . SER A 1 83 ? -4.733 8.645 22.787 1.00 88.62 83 SER A CA 1
ATOM 651 C C . SER A 1 83 ? -4.269 9.896 22.034 1.00 88.62 83 SER A C 1
ATOM 653 O O . SER A 1 83 ? -5.077 10.812 21.896 1.00 88.62 83 SER A O 1
ATOM 655 N N . ASP A 1 84 ? -3.026 9.904 21.539 1.00 87.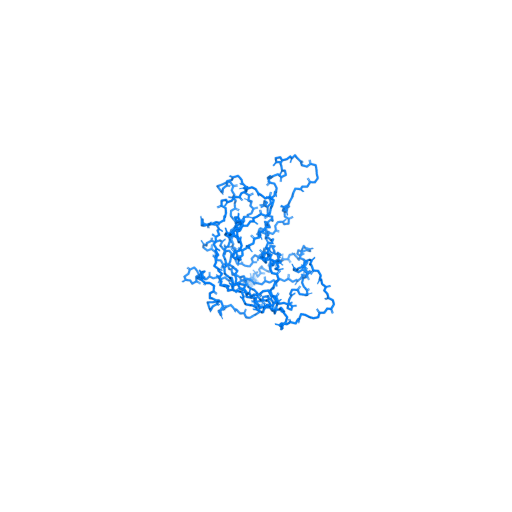44 84 ASP A N 1
ATOM 656 C CA . ASP A 1 84 ? -2.452 10.900 20.621 1.00 87.44 84 ASP A CA 1
ATOM 657 C C . ASP A 1 84 ? -2.625 10.408 19.173 1.00 87.44 84 ASP A C 1
ATOM 659 O O . ASP A 1 84 ? -3.397 10.978 18.407 1.00 87.44 84 ASP A O 1
ATOM 663 N N . LEU A 1 85 ? -2.034 9.252 18.845 1.00 86.50 85 LEU A N 1
ATOM 664 C CA . LEU A 1 85 ? -2.122 8.616 17.530 1.00 86.50 85 LEU A CA 1
ATOM 665 C C . LEU A 1 85 ? -2.290 7.102 17.689 1.00 86.50 85 LEU A C 1
ATOM 667 O O . LEU A 1 85 ? -1.392 6.418 18.181 1.00 86.50 85 LEU A O 1
ATOM 671 N N . ALA A 1 86 ? -3.424 6.574 17.232 1.00 89.88 86 ALA A N 1
ATOM 672 C CA . ALA A 1 86 ? -3.653 5.138 17.100 1.00 89.88 86 ALA A CA 1
ATOM 673 C C . ALA A 1 86 ? -3.750 4.788 15.619 1.00 89.88 86 ALA A C 1
ATOM 675 O O . ALA A 1 86 ? -4.546 5.378 14.887 1.00 89.88 86 ALA A O 1
ATOM 676 N N . VAL A 1 87 ? -2.945 3.829 15.176 1.00 88.81 87 VAL A N 1
ATOM 677 C CA . VAL A 1 87 ? -2.920 3.390 13.782 1.00 88.81 87 VAL A CA 1
ATOM 678 C C . VAL A 1 87 ? -2.898 1.885 13.777 1.00 88.81 87 VAL A C 1
ATOM 680 O O . VAL A 1 87 ? -2.026 1.269 14.381 1.00 88.81 87 VAL A O 1
ATOM 683 N N . ARG A 1 88 ? -3.811 1.287 13.022 1.00 92.44 88 ARG A N 1
ATOM 684 C CA . ARG A 1 88 ? -3.720 -0.125 12.688 1.00 92.44 88 ARG A CA 1
ATOM 685 C C . ARG A 1 88 ? -4.020 -0.362 11.225 1.00 92.44 88 ARG A C 1
ATOM 687 O O . ARG A 1 88 ? -4.860 0.306 10.626 1.00 92.44 88 ARG A O 1
ATOM 694 N N . PHE A 1 89 ? -3.358 -1.352 10.662 1.00 93.88 89 PHE A N 1
ATOM 695 C CA . PHE A 1 89 ? -3.630 -1.802 9.313 1.00 93.88 89 PHE A CA 1
ATOM 696 C C . PHE A 1 89 ? -3.352 -3.283 9.163 1.00 93.88 89 PHE A C 1
ATOM 698 O O . PHE A 1 89 ? -2.595 -3.882 9.923 1.00 93.88 89 PHE A O 1
ATOM 705 N N . THR A 1 90 ? -3.973 -3.880 8.163 1.00 95.88 90 THR A N 1
ATOM 706 C CA . THR A 1 90 ? -3.720 -5.264 7.795 1.00 95.88 90 THR A CA 1
ATOM 707 C C . THR A 1 90 ? -3.787 -5.407 6.288 1.00 95.88 90 THR A C 1
ATOM 709 O O . THR A 1 90 ? -4.401 -4.597 5.587 1.00 95.88 90 THR A O 1
ATOM 712 N N . PHE A 1 91 ? -3.138 -6.452 5.795 1.00 96.56 91 PHE A N 1
ATOM 713 C CA . PHE A 1 91 ? -3.118 -6.771 4.386 1.00 96.56 91 PHE A CA 1
ATOM 714 C C . PHE A 1 91 ? -3.846 -8.080 4.131 1.00 96.56 91 PHE A C 1
ATOM 716 O O . PHE A 1 91 ? -3.675 -9.072 4.844 1.00 96.56 91 PHE A O 1
ATOM 723 N N . GLY A 1 92 ? -4.621 -8.085 3.057 1.00 97.31 92 GLY A N 1
ATOM 724 C CA . GLY A 1 92 ? -5.181 -9.293 2.482 1.00 97.31 92 GLY A CA 1
ATOM 725 C C . GLY A 1 92 ? -4.710 -9.489 1.050 1.00 97.31 92 GLY A C 1
ATOM 726 O O . GLY A 1 92 ? -4.191 -8.568 0.428 1.00 97.31 92 GLY A O 1
ATOM 727 N N . TRP A 1 93 ? -4.913 -10.672 0.495 1.00 98.31 93 TRP A N 1
ATOM 728 C CA . TRP A 1 93 ? -4.624 -10.950 -0.907 1.00 98.31 93 TRP A CA 1
ATOM 729 C C . TRP A 1 93 ? -5.581 -11.988 -1.488 1.00 98.31 93 TRP A C 1
ATOM 731 O O . TRP A 1 93 ? -6.313 -12.646 -0.750 1.00 98.31 93 TRP A O 1
ATOM 741 N N . ASN A 1 94 ? -5.610 -12.124 -2.810 1.00 98.19 94 ASN A N 1
ATOM 742 C CA . ASN A 1 94 ? -6.406 -13.144 -3.485 1.00 98.19 94 ASN A CA 1
ATOM 743 C C . ASN A 1 94 ? -5.676 -13.678 -4.723 1.00 98.19 94 ASN A C 1
ATOM 745 O O . ASN A 1 94 ? -5.230 -12.891 -5.553 1.00 98.19 94 ASN A O 1
ATOM 749 N N . ASP A 1 95 ? -5.626 -15.003 -4.845 1.00 96.06 95 ASP A N 1
ATOM 750 C CA . ASP A 1 95 ? -4.935 -15.743 -5.909 1.00 96.06 95 ASP A CA 1
ATOM 751 C C . ASP A 1 95 ? -5.627 -15.609 -7.272 1.00 96.06 95 ASP A C 1
ATOM 753 O O . ASP A 1 95 ? -4.977 -15.466 -8.293 1.00 96.06 95 ASP A O 1
ATOM 757 N N . ASP A 1 96 ? -6.960 -15.594 -7.320 1.00 97.31 96 ASP A N 1
ATOM 758 C CA . ASP A 1 96 ? -7.675 -15.482 -8.600 1.00 97.31 96 ASP A CA 1
ATOM 759 C C . ASP A 1 96 ? -7.565 -14.084 -9.247 1.00 97.31 96 ASP A C 1
ATOM 761 O O . ASP A 1 96 ? -7.794 -13.937 -10.453 1.00 97.31 96 ASP A O 1
ATOM 765 N N . THR A 1 97 ? -7.307 -13.037 -8.454 1.00 97.44 97 THR A N 1
ATOM 766 C CA . THR A 1 97 ? -7.315 -11.634 -8.917 1.00 97.44 97 THR A CA 1
ATOM 767 C C . THR A 1 97 ? -5.956 -10.949 -8.888 1.00 97.44 97 THR A C 1
ATOM 769 O O . THR A 1 97 ? -5.842 -9.864 -9.458 1.00 97.44 97 THR A O 1
ATOM 772 N N . GLU A 1 98 ? -4.954 -11.548 -8.244 1.00 97.81 98 GLU A N 1
ATOM 773 C CA . GLU A 1 98 ? -3.619 -10.968 -8.029 1.00 97.81 98 GLU A CA 1
ATOM 774 C C . GLU A 1 98 ? -3.631 -9.622 -7.287 1.00 97.81 98 GLU A C 1
ATOM 776 O O . GLU A 1 98 ? -2.769 -8.756 -7.460 1.00 97.81 98 GLU A O 1
ATOM 781 N N . ARG A 1 99 ? -4.667 -9.405 -6.474 1.00 98.19 99 ARG A N 1
ATOM 782 C CA . ARG A 1 99 ? -4.870 -8.159 -5.732 1.00 98.19 99 ARG A CA 1
ATOM 783 C C . ARG A 1 99 ? -4.333 -8.301 -4.325 1.00 98.19 99 ARG A C 1
ATOM 785 O O . ARG A 1 99 ? -4.695 -9.245 -3.625 1.00 98.19 99 ARG A O 1
ATOM 792 N N . ILE A 1 100 ? -3.579 -7.296 -3.894 1.00 97.88 100 ILE A N 1
ATOM 793 C CA . ILE A 1 100 ? -3.295 -7.047 -2.484 1.00 97.88 100 ILE A CA 1
ATOM 794 C C . ILE A 1 100 ? -4.269 -5.982 -1.991 1.00 97.88 100 ILE A C 1
ATOM 796 O O . ILE A 1 100 ? -4.361 -4.904 -2.575 1.00 97.88 100 ILE A O 1
ATOM 800 N N . TYR A 1 101 ? -4.988 -6.302 -0.925 1.00 97.88 101 TYR A N 1
ATOM 801 C CA . TYR A 1 101 ? -5.942 -5.447 -0.235 1.00 97.88 101 TYR A CA 1
ATOM 802 C C . TYR A 1 101 ? -5.289 -4.862 1.015 1.00 97.88 101 TYR A C 1
ATOM 804 O O . TYR A 1 101 ? -4.512 -5.542 1.684 1.00 97.88 101 TYR A O 1
ATOM 812 N N . LEU A 1 102 ? -5.653 -3.635 1.360 1.00 96.56 102 LEU A N 1
ATOM 813 C CA . LEU A 1 102 ? -5.257 -2.960 2.589 1.00 96.56 102 LEU A CA 1
ATOM 814 C C . LEU A 1 102 ? -6.515 -2.434 3.276 1.00 96.56 102 LEU A C 1
ATOM 816 O O . LEU A 1 102 ? -7.287 -1.711 2.648 1.00 96.56 102 LEU A O 1
ATOM 820 N N . ALA A 1 103 ? -6.660 -2.747 4.561 1.00 96.88 103 ALA A N 1
ATOM 821 C CA . ALA A 1 103 ? -7.502 -1.996 5.483 1.00 96.88 103 ALA A CA 1
ATOM 822 C C . ALA A 1 103 ? -6.615 -1.155 6.388 1.00 96.88 103 ALA A C 1
ATOM 824 O O . ALA A 1 103 ? -5.635 -1.660 6.938 1.00 96.88 103 ALA A O 1
ATOM 825 N N . TYR A 1 104 ? -6.974 0.110 6.558 1.00 93.88 104 TYR A N 1
ATOM 826 C CA . TYR A 1 104 ? -6.248 1.056 7.389 1.00 93.88 104 TYR A CA 1
ATOM 827 C C . TYR A 1 104 ? -7.235 1.856 8.241 1.00 93.88 104 TYR A C 1
ATOM 829 O O . TYR A 1 104 ? -8.219 2.393 7.732 1.00 93.88 104 TYR A O 1
ATOM 837 N N . ASP A 1 105 ? -6.961 1.923 9.539 1.00 93.19 105 ASP A N 1
ATOM 838 C CA . ASP A 1 105 ? -7.786 2.563 10.559 1.00 93.19 105 ASP A CA 1
ATOM 839 C C . ASP A 1 105 ? -6.891 3.466 11.408 1.00 93.19 105 ASP A C 1
ATOM 841 O O . ASP A 1 105 ? -5.917 3.004 12.012 1.00 93.19 105 ASP A O 1
ATOM 845 N N . ARG A 1 106 ? -7.202 4.760 11.431 1.00 89.81 106 ARG A N 1
ATOM 846 C CA . ARG A 1 106 ? -6.440 5.769 12.168 1.00 89.81 106 ARG A CA 1
ATOM 847 C C . ARG A 1 106 ? -7.353 6.616 13.025 1.00 89.81 106 ARG A C 1
ATOM 849 O O . ARG A 1 106 ? -8.369 7.124 12.553 1.00 89.81 106 ARG A O 1
ATOM 856 N N . TYR A 1 107 ? -6.899 6.852 14.243 1.00 91.06 107 TYR A N 1
ATOM 857 C CA . TYR A 1 107 ? -7.339 7.929 15.110 1.00 91.06 107 TYR A CA 1
ATOM 858 C C . TYR A 1 107 ? -6.148 8.844 15.396 1.00 91.06 107 TYR A C 1
ATOM 860 O O . TYR A 1 107 ? -5.038 8.364 15.615 1.00 91.06 107 TYR A O 1
ATOM 868 N N . ASP A 1 108 ? -6.382 10.148 15.407 1.00 88.44 108 ASP A N 1
ATOM 869 C CA . ASP A 1 108 ? -5.374 11.161 15.715 1.00 88.44 108 ASP A CA 1
ATOM 870 C C . ASP A 1 108 ? -6.063 12.325 16.441 1.00 88.44 108 ASP A C 1
ATOM 872 O O . ASP A 1 108 ? -7.148 12.764 16.034 1.00 88.44 108 ASP A O 1
ATOM 876 N N . ASP A 1 109 ? -5.476 12.786 17.545 1.00 91.12 109 ASP A N 1
ATOM 877 C CA . ASP A 1 109 ? -6.044 13.822 18.412 1.00 91.12 109 ASP A CA 1
ATOM 878 C C . ASP A 1 109 ? -5.878 15.249 17.855 1.00 91.12 109 ASP A C 1
ATOM 880 O O . ASP A 1 109 ? -6.506 16.196 18.3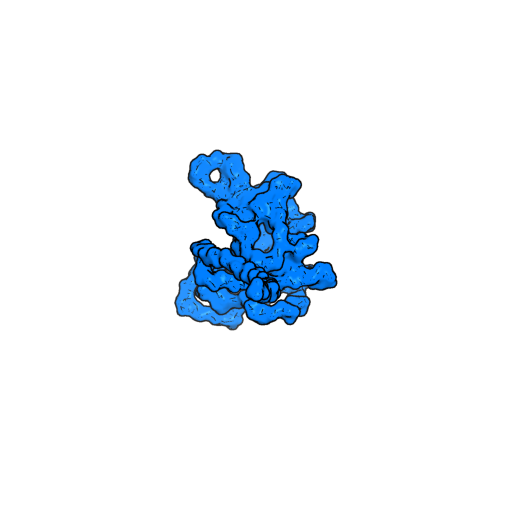51 1.00 91.12 109 ASP A O 1
ATOM 884 N N . TYR A 1 110 ? -5.083 15.412 16.790 1.00 88.56 110 TYR A N 1
ATOM 885 C CA . TYR A 1 110 ? -4.722 16.711 16.249 1.00 88.56 110 TYR A CA 1
ATOM 886 C C . TYR A 1 110 ? -4.597 16.726 14.722 1.00 88.56 110 TYR A C 1
ATOM 888 O O . TYR A 1 110 ? -3.543 16.513 14.120 1.00 88.56 110 TYR A O 1
ATOM 896 N N . TRP A 1 111 ? -5.651 17.180 14.046 1.00 86.50 111 TRP A N 1
ATOM 897 C CA . TRP A 1 111 ? -5.560 17.428 12.609 1.00 86.50 111 TRP A CA 1
ATOM 898 C C . TRP A 1 111 ? -4.794 18.714 12.254 1.00 86.50 111 TRP A C 1
ATOM 900 O O . TRP A 1 111 ? -5.130 19.806 12.722 1.00 86.50 111 TRP A O 1
ATOM 910 N N . SER A 1 112 ? -3.805 18.627 11.350 1.00 77.62 112 SER A N 1
ATOM 911 C CA . SER A 1 112 ? -2.880 19.734 11.037 1.00 77.62 112 SER A CA 1
ATOM 912 C C . SER A 1 112 ? -2.804 20.161 9.557 1.00 77.62 112 SER A C 1
ATOM 914 O O . SER A 1 112 ? -1.742 20.544 9.086 1.00 77.62 112 SER A O 1
ATOM 916 N N . HIS A 1 113 ? -3.909 20.177 8.794 1.00 64.50 113 HIS A N 1
ATOM 917 C CA . HIS A 1 113 ? -3.963 20.604 7.368 1.00 64.50 113 HIS A CA 1
ATOM 918 C C . HIS A 1 113 ? -2.974 19.905 6.398 1.00 64.50 113 HIS A C 1
ATOM 920 O O . HIS A 1 113 ? -2.849 20.350 5.241 1.00 64.50 113 HIS A O 1
ATOM 926 N N . GLN A 1 114 ? -2.256 18.874 6.849 1.00 62.75 114 GLN A N 1
ATOM 927 C CA . GLN A 1 114 ? -1.217 18.198 6.082 1.00 62.75 114 GLN A CA 1
ATOM 928 C C . GLN A 1 114 ? -1.818 17.314 4.989 1.00 62.75 114 GLN A C 1
ATOM 930 O O . GLN A 1 114 ? -3.024 17.075 4.931 1.00 62.75 114 GLN A O 1
ATOM 935 N N . ARG A 1 115 ? -0.957 16.919 4.050 1.00 64.62 115 ARG A N 1
ATOM 936 C CA . ARG A 1 115 ? -1.258 15.825 3.133 1.00 64.62 115 ARG A CA 1
ATOM 937 C C . ARG A 1 115 ? -0.905 14.557 3.888 1.00 64.62 115 ARG A C 1
ATOM 939 O O . ARG A 1 115 ? 0.270 14.221 3.935 1.00 64.62 115 ARG A O 1
ATOM 946 N N . ASP A 1 116 ? -1.891 13.952 4.529 1.00 71.81 116 ASP A N 1
ATOM 947 C CA . ASP A 1 116 ? -1.734 12.593 5.018 1.00 71.81 116 ASP A CA 1
ATOM 948 C C . ASP A 1 116 ? -1.832 11.650 3.813 1.00 71.81 116 ASP A C 1
ATOM 950 O O . ASP A 1 116 ? -2.756 11.754 2.994 1.00 71.81 116 ASP A O 1
ATOM 954 N N . ASP A 1 117 ? -0.845 10.776 3.672 1.00 80.81 117 ASP A N 1
ATOM 955 C CA . ASP A 1 117 ? -0.782 9.761 2.634 1.00 80.81 117 ASP A CA 1
ATOM 956 C C . ASP A 1 117 ? -0.218 8.462 3.193 1.00 80.81 117 ASP A C 1
ATOM 958 O O . ASP A 1 117 ? 0.613 8.476 4.099 1.00 80.81 117 ASP A O 1
ATOM 962 N N . ILE A 1 118 ? -0.688 7.344 2.645 1.00 86.94 118 ILE A N 1
ATOM 963 C CA . ILE A 1 118 ? -0.109 6.031 2.912 1.00 86.94 118 ILE A CA 1
ATOM 964 C C . ILE A 1 118 ? 0.893 5.759 1.797 1.00 86.94 118 ILE A C 1
ATOM 966 O O . ILE A 1 118 ? 0.522 5.678 0.626 1.00 86.94 118 ILE A O 1
ATOM 970 N N . GLU A 1 119 ? 2.162 5.621 2.150 1.00 87.50 119 GLU A N 1
ATOM 971 C CA . GLU A 1 119 ? 3.238 5.284 1.226 1.00 87.50 119 GLU A CA 1
ATOM 972 C C . GLU A 1 119 ? 3.578 3.799 1.389 1.00 87.50 119 GLU A C 1
ATOM 974 O O . GLU A 1 119 ? 3.998 3.371 2.461 1.00 87.50 119 GLU A O 1
ATOM 979 N N . LEU A 1 120 ? 3.400 3.001 0.335 1.00 89.44 120 LEU A N 1
ATOM 980 C CA . LEU A 1 120 ? 3.796 1.592 0.301 1.00 89.44 120 LEU A CA 1
ATOM 981 C C . LEU A 1 120 ? 4.945 1.395 -0.684 1.00 89.44 120 LEU A C 1
ATOM 983 O O . LEU A 1 120 ? 4.823 1.764 -1.850 1.00 89.44 120 LEU A O 1
ATOM 987 N N . ALA A 1 121 ? 6.025 0.759 -0.241 1.00 89.69 121 ALA A N 1
ATOM 988 C CA . ALA A 1 121 ? 7.080 0.245 -1.104 1.00 89.69 121 ALA A CA 1
ATOM 989 C C . ALA A 1 121 ? 6.977 -1.282 -1.172 1.00 89.69 121 ALA A C 1
ATOM 991 O O . ALA A 1 121 ? 7.211 -1.951 -0.168 1.00 89.69 121 ALA A O 1
ATOM 992 N N . VAL A 1 122 ? 6.631 -1.826 -2.340 1.00 92.00 122 VAL A N 1
ATOM 993 C CA . VAL A 1 122 ? 6.389 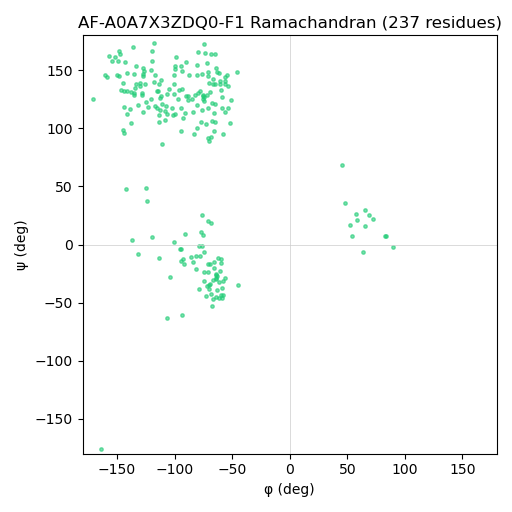-3.263 -2.535 1.00 92.00 122 VAL A CA 1
ATOM 994 C C . VAL A 1 122 ? 7.339 -3.838 -3.579 1.00 92.00 122 VAL A C 1
ATOM 996 O O . VAL A 1 122 ? 7.398 -3.347 -4.702 1.00 92.00 122 VAL A O 1
ATOM 999 N N . ASP A 1 123 ? 8.065 -4.887 -3.208 1.00 93.00 123 ASP A N 1
ATOM 1000 C CA . ASP A 1 123 ? 8.889 -5.733 -4.079 1.00 93.00 123 ASP A CA 1
ATOM 1001 C C . ASP A 1 123 ? 8.224 -7.111 -4.153 1.00 93.00 123 ASP A C 1
ATOM 1003 O O . ASP A 1 123 ? 8.493 -7.978 -3.320 1.00 93.00 123 ASP A O 1
ATOM 1007 N N . ALA A 1 124 ? 7.272 -7.271 -5.075 1.00 93.88 124 ALA A N 1
ATOM 1008 C CA . ALA A 1 124 ? 6.356 -8.414 -5.079 1.00 93.88 124 ALA A CA 1
ATOM 1009 C C . ALA A 1 124 ? 7.092 -9.746 -5.299 1.00 93.88 124 ALA A C 1
ATOM 1011 O O . ALA A 1 124 ? 6.927 -10.673 -4.517 1.00 93.88 124 ALA A O 1
ATOM 1012 N N . ASP A 1 125 ? 8.012 -9.804 -6.264 1.00 93.06 125 ASP A N 1
ATOM 1013 C CA . ASP A 1 125 ? 8.843 -10.993 -6.503 1.00 93.06 125 ASP A CA 1
ATOM 1014 C C . ASP A 1 125 ? 9.990 -11.172 -5.493 1.00 93.06 125 ASP A C 1
ATOM 1016 O O . ASP A 1 125 ? 10.767 -12.130 -5.594 1.00 93.06 125 ASP A O 1
ATOM 1020 N N . HIS A 1 126 ? 10.120 -10.235 -4.544 1.00 90.19 126 HIS A N 1
ATOM 1021 C CA . HIS A 1 126 ? 11.163 -10.183 -3.523 1.00 90.19 126 HIS A CA 1
ATOM 1022 C C . HIS A 1 126 ? 12.576 -10.378 -4.104 1.00 90.19 126 HIS A C 1
ATOM 1024 O O . HIS A 1 126 ? 13.464 -10.995 -3.501 1.00 90.19 126 HIS A O 1
ATOM 1030 N N . SER A 1 127 ? 12.802 -9.854 -5.310 1.00 89.19 127 SER A N 1
ATOM 1031 C CA . SER A 1 127 ? 14.075 -9.960 -6.020 1.00 89.19 127 SER A CA 1
ATOM 1032 C C . SER A 1 127 ? 15.188 -9.107 -5.405 1.00 89.19 127 SER A C 1
ATOM 1034 O O . SER A 1 127 ? 16.368 -9.324 -5.709 1.00 89.19 127 SER A O 1
ATOM 1036 N N . GLY A 1 128 ? 14.844 -8.128 -4.559 1.00 84.19 128 GLY A N 1
ATOM 1037 C CA . GLY A 1 128 ? 15.761 -7.092 -4.087 1.00 84.19 128 GLY A CA 1
ATOM 1038 C C . GLY A 1 128 ? 16.157 -6.123 -5.204 1.00 84.19 128 GLY A C 1
ATOM 1039 O O . GLY A 1 128 ? 17.258 -5.557 -5.185 1.00 84.19 128 GLY A O 1
ATOM 1040 N N . GLY A 1 129 ? 15.304 -5.995 -6.224 1.00 79.00 129 GLY A N 1
ATOM 1041 C CA . GLY A 1 129 ? 15.537 -5.169 -7.397 1.00 79.00 129 GLY A CA 1
ATOM 1042 C C . GLY A 1 129 ? 15.607 -3.671 -7.080 1.00 79.00 129 GLY A C 1
ATOM 1043 O O . GLY A 1 129 ? 15.204 -3.183 -6.027 1.00 79.00 129 GLY A O 1
ATOM 1044 N N . LEU A 1 130 ? 16.139 -2.896 -8.027 1.00 76.44 130 LEU A N 1
ATOM 1045 C CA . LEU A 1 130 ? 16.157 -1.438 -7.907 1.00 76.44 130 LEU A CA 1
ATOM 1046 C C . LEU A 1 130 ? 14.731 -0.878 -8.036 1.00 76.44 130 LEU A C 1
ATOM 1048 O O . LEU A 1 130 ? 14.042 -1.181 -9.010 1.00 76.44 130 LEU A O 1
ATOM 1052 N N . TYR A 1 131 ? 14.334 0.000 -7.112 1.00 77.12 131 TYR A N 1
ATOM 1053 C CA . TYR A 1 131 ? 13.131 0.837 -7.247 1.00 77.12 131 TYR A CA 1
ATOM 1054 C C . TYR 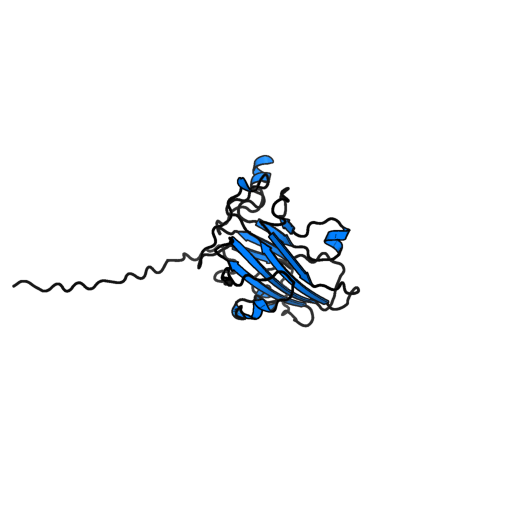A 1 131 ? 13.415 2.204 -7.893 1.00 77.12 131 TYR A C 1
ATOM 1056 O O . TYR A 1 131 ? 12.498 2.887 -8.353 1.00 77.12 131 TYR A O 1
ATOM 1064 N N . TRP A 1 132 ? 14.686 2.627 -7.948 1.00 82.31 132 TRP A N 1
ATOM 1065 C CA . TRP A 1 132 ? 15.116 3.905 -8.528 1.00 82.31 132 TRP A CA 1
ATOM 1066 C C . TRP A 1 132 ? 16.372 3.754 -9.406 1.00 82.31 132 TRP A C 1
ATOM 1068 O O . TRP A 1 132 ? 17.011 2.704 -9.455 1.00 82.31 132 TRP A O 1
ATOM 1078 N N . SER A 1 133 ? 16.724 4.809 -10.141 1.00 80.06 133 SER A N 1
ATOM 1079 C CA . SER A 1 133 ? 17.872 4.820 -11.061 1.00 80.06 133 SER A CA 1
ATOM 1080 C C . SER A 1 133 ? 19.223 4.806 -10.340 1.00 80.06 133 SER A C 1
ATOM 1082 O O . SER A 1 133 ? 19.382 5.488 -9.341 1.00 80.06 133 SER A O 1
ATOM 1084 N N . SER A 1 134 ? 20.248 4.152 -10.882 1.00 79.44 134 SER A N 1
ATOM 1085 C CA . SER A 1 134 ? 21.608 4.201 -10.321 1.00 79.44 134 SER A CA 1
ATOM 1086 C C . SER A 1 134 ? 22.512 5.203 -11.047 1.00 79.44 134 SER A C 1
ATOM 1088 O O . SER A 1 134 ? 22.266 5.572 -12.197 1.00 79.44 134 SER A O 1
ATOM 1090 N N . GLU A 1 135 ? 23.616 5.602 -10.408 1.00 86.25 135 GLU A N 1
ATOM 1091 C CA . GLU A 1 135 ? 24.650 6.415 -11.058 1.00 86.25 135 GLU A CA 1
ATOM 1092 C C . GLU A 1 135 ? 25.181 5.718 -12.327 1.00 86.25 135 GLU A C 1
ATOM 1094 O O . GLU A 1 135 ? 25.405 4.506 -12.343 1.00 86.25 135 GLU A O 1
ATOM 1099 N N . GLY A 1 136 ? 25.374 6.490 -13.399 1.00 88.25 136 GLY A N 1
ATOM 1100 C CA . GLY A 1 136 ? 25.926 6.004 -14.668 1.00 88.25 136 GLY A CA 1
ATOM 1101 C C . GLY A 1 136 ? 24.906 5.482 -15.685 1.00 88.25 136 GLY A C 1
ATOM 1102 O O . GLY A 1 136 ? 25.315 5.128 -16.788 1.00 88.25 136 GLY A O 1
ATOM 1103 N N . GLN A 1 137 ? 23.611 5.465 -15.357 1.00 90.38 137 GLN A N 1
ATOM 1104 C CA . GLN A 1 137 ? 22.541 5.161 -16.314 1.00 90.38 137 GLN A CA 1
ATOM 1105 C C . GLN A 1 137 ? 22.266 6.350 -17.247 1.00 90.38 137 GLN A C 1
ATOM 1107 O O . GLN A 1 137 ? 22.367 7.510 -16.843 1.00 90.38 137 GLN A O 1
ATOM 1112 N N . SER A 1 138 ? 21.895 6.062 -18.495 1.00 93.50 138 SER A N 1
ATOM 1113 C CA . SER A 1 138 ? 21.266 7.048 -19.381 1.00 93.50 138 SER A CA 1
ATOM 1114 C C . SER A 1 138 ? 19.864 7.422 -18.889 1.00 93.50 138 SER A C 1
ATOM 1116 O O . SER A 1 138 ? 19.260 6.693 -18.104 1.00 93.50 138 SER A O 1
ATOM 1118 N N . ASP A 1 139 ? 19.308 8.531 -19.384 1.00 89.00 139 ASP A N 1
ATOM 1119 C CA . ASP A 1 139 ? 17.952 8.958 -19.012 1.00 89.00 139 ASP A CA 1
ATOM 1120 C C . ASP A 1 139 ? 16.892 7.897 -19.355 1.00 89.00 139 ASP A C 1
ATOM 1122 O O . ASP A 1 139 ? 15.961 7.684 -18.585 1.00 89.00 139 ASP A O 1
ATOM 1126 N N . GLU A 1 140 ? 17.037 7.202 -20.487 1.00 90.31 140 GLU A N 1
ATOM 1127 C CA . GLU A 1 140 ? 16.113 6.142 -20.909 1.00 90.31 140 GLU A CA 1
ATOM 1128 C C . GLU A 1 140 ? 16.177 4.930 -19.971 1.00 90.31 140 GLU A C 1
ATOM 1130 O O . GLU A 1 140 ? 15.144 4.448 -19.502 1.00 90.31 140 GLU A O 1
ATOM 1135 N N . GLU A 1 141 ? 17.389 4.480 -19.635 1.00 90.38 141 GLU A N 1
ATOM 1136 C CA . GLU A 1 141 ? 17.594 3.393 -18.674 1.00 90.38 141 GLU A CA 1
ATOM 1137 C C . GLU A 1 141 ? 17.053 3.780 -17.298 1.00 90.38 141 GLU A C 1
ATOM 1139 O O . GLU A 1 141 ? 16.312 3.008 -16.693 1.00 90.38 141 GLU A O 1
ATOM 1144 N N . ALA A 1 142 ? 17.353 4.995 -16.834 1.00 89.75 142 ALA A N 1
ATOM 1145 C CA . ALA A 1 142 ? 16.881 5.508 -15.558 1.00 89.75 142 ALA A CA 1
ATOM 1146 C C . ALA A 1 142 ? 15.350 5.551 -15.493 1.00 89.75 142 ALA A C 1
ATOM 1148 O O . ALA A 1 142 ? 14.780 5.138 -14.487 1.00 89.75 142 ALA A O 1
ATOM 1149 N N . GLN A 1 143 ? 14.671 6.005 -16.552 1.00 89.38 143 GLN A N 1
ATOM 1150 C CA . GLN A 1 143 ? 13.205 5.991 -16.603 1.00 89.38 143 GLN A CA 1
ATOM 1151 C C . GLN A 1 143 ? 12.644 4.570 -16.563 1.00 89.38 143 GLN A C 1
ATOM 1153 O O . GLN A 1 143 ? 11.654 4.324 -15.882 1.00 89.38 143 GLN A O 1
ATOM 1158 N N . ARG A 1 144 ? 13.292 3.618 -17.243 1.00 89.75 144 ARG A N 1
ATOM 1159 C CA . ARG A 1 144 ? 12.868 2.215 -17.246 1.00 89.75 144 ARG A CA 1
ATOM 1160 C C . ARG A 1 144 ? 13.019 1.527 -15.886 1.00 89.75 144 ARG A C 1
ATOM 1162 O O . ARG A 1 144 ? 12.247 0.613 -15.619 1.00 89.75 144 ARG A O 1
ATOM 1169 N N . GLN A 1 145 ? 13.996 1.922 -15.061 1.00 89.94 145 GLN A N 1
ATOM 1170 C CA . GLN A 1 145 ? 14.228 1.301 -13.746 1.00 89.94 145 GLN A CA 1
ATOM 1171 C C . GLN A 1 145 ? 13.312 1.823 -12.633 1.00 89.94 145 GLN A C 1
ATOM 1173 O O . GLN A 1 145 ? 13.155 1.152 -11.618 1.00 89.94 145 GLN A O 1
ATOM 1178 N N . ARG A 1 146 ? 12.720 3.012 -12.782 1.00 90.56 146 ARG A N 1
ATOM 1179 C CA . ARG A 1 146 ? 11.865 3.601 -11.741 1.00 90.56 146 ARG A CA 1
ATOM 1180 C C . ARG A 1 146 ? 10.615 2.749 -11.534 1.00 90.56 146 ARG A C 1
ATOM 1182 O O . ARG A 1 146 ? 9.832 2.596 -12.465 1.00 90.56 146 ARG A O 1
ATOM 1189 N N . ASN A 1 147 ? 10.420 2.266 -10.308 1.00 92.00 147 ASN A N 1
ATOM 1190 C CA . ASN A 1 147 ? 9.331 1.367 -9.900 1.00 92.00 147 ASN A CA 1
ATOM 1191 C C . ASN A 1 147 ? 9.275 0.054 -10.669 1.00 92.00 147 ASN A C 1
ATOM 1193 O O . ASN A 1 147 ? 8.218 -0.549 -10.746 1.00 92.00 147 ASN A O 1
ATOM 1197 N N . ARG A 1 148 ? 10.376 -0.377 -11.289 1.00 92.38 148 ARG A N 1
ATOM 1198 C CA . ARG A 1 148 ? 10.339 -1.561 -12.143 1.00 92.38 148 ARG A CA 1
ATOM 1199 C C . ARG A 1 148 ? 10.075 -2.844 -11.355 1.00 92.38 148 ARG A C 1
ATOM 1201 O O . ARG A 1 148 ? 9.204 -3.601 -11.750 1.00 92.38 148 ARG A O 1
ATOM 1208 N N . HIS A 1 149 ? 10.873 -3.084 -10.317 1.00 91.19 149 HIS A N 1
ATOM 1209 C CA . HIS A 1 149 ? 10.800 -4.304 -9.504 1.00 91.19 149 HIS A CA 1
ATOM 1210 C C . HIS A 1 149 ? 10.168 -3.954 -8.157 1.00 91.19 149 HIS A C 1
ATOM 1212 O O . HIS A 1 149 ? 9.023 -4.294 -7.906 1.00 91.19 149 HIS A O 1
ATOM 1218 N N . ALA A 1 150 ? 10.828 -3.096 -7.377 1.00 90.62 150 ALA A N 1
ATOM 1219 C CA . ALA A 1 150 ? 10.240 -2.512 -6.180 1.00 90.62 150 ALA A CA 1
ATOM 1220 C C . ALA A 1 150 ? 9.486 -1.210 -6.522 1.00 90.62 150 ALA A C 1
ATOM 1222 O O . ALA A 1 150 ? 10.054 -0.294 -7.123 1.00 90.62 150 ALA A O 1
ATOM 1223 N N . GLN A 1 151 ? 8.206 -1.135 -6.165 1.00 93.44 151 GLN A N 1
ATOM 1224 C CA . GLN A 1 151 ? 7.259 -0.075 -6.519 1.00 93.44 151 GLN A CA 1
ATOM 1225 C C . GLN A 1 151 ? 6.889 0.740 -5.279 1.00 93.44 151 GLN A C 1
ATOM 1227 O O . GLN A 1 151 ? 6.360 0.193 -4.320 1.00 93.44 151 GLN A O 1
ATOM 1232 N N . ILE A 1 152 ? 7.146 2.047 -5.305 1.00 91.81 152 ILE A N 1
ATOM 1233 C CA . ILE A 1 152 ? 6.803 3.000 -4.245 1.00 91.81 152 ILE A CA 1
ATOM 1234 C C . ILE A 1 152 ? 5.550 3.762 -4.663 1.00 91.81 152 ILE A C 1
ATOM 1236 O O . ILE A 1 152 ? 5.601 4.583 -5.579 1.00 91.81 152 ILE A O 1
ATOM 1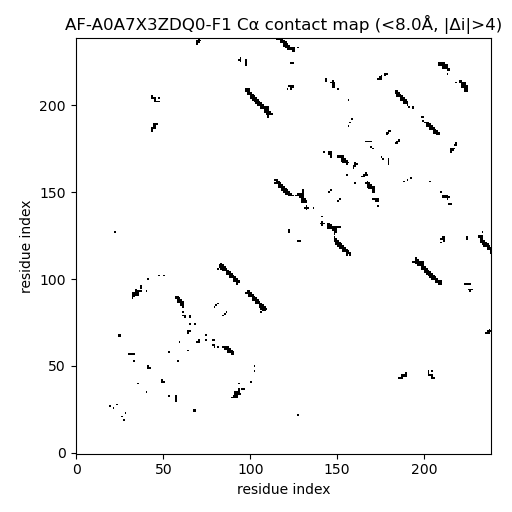240 N N . SER A 1 153 ? 4.443 3.513 -3.976 1.00 91.88 153 SER A N 1
ATOM 1241 C CA . SER A 1 153 ? 3.131 4.104 -4.236 1.00 91.88 153 SER A CA 1
ATOM 1242 C C . SER A 1 153 ? 2.695 4.980 -3.077 1.00 91.88 153 SER A C 1
ATOM 1244 O O . SER A 1 153 ? 2.719 4.540 -1.936 1.00 91.88 153 SER A O 1
ATOM 1246 N N . HIS A 1 154 ? 2.239 6.188 -3.384 1.00 91.25 154 HIS A N 1
ATOM 1247 C CA . HIS A 1 154 ? 1.544 7.064 -2.452 1.00 91.25 154 HIS A CA 1
ATOM 1248 C C . HIS A 1 154 ? 0.040 6.985 -2.697 1.00 91.25 154 HIS A C 1
ATOM 1250 O O . HIS A 1 154 ? -0.412 7.182 -3.831 1.00 91.25 154 HIS A O 1
ATOM 1256 N N . PHE A 1 155 ? -0.722 6.761 -1.633 1.00 90.88 155 PHE A N 1
ATOM 1257 C CA . PHE A 1 155 ? -2.176 6.753 -1.636 1.00 90.88 155 PHE A CA 1
ATOM 1258 C C . PHE A 1 155 ? -2.706 7.933 -0.821 1.00 90.88 155 PHE A C 1
ATOM 1260 O O . PHE A 1 155 ? -2.491 8.029 0.386 1.00 90.88 155 PHE A O 1
ATOM 1267 N N . PHE A 1 156 ? -3.403 8.841 -1.495 1.00 87.75 156 PHE A N 1
ATOM 1268 C CA . PHE A 1 156 ? -3.938 10.076 -0.941 1.00 87.75 156 PHE A CA 1
ATOM 1269 C C . PHE A 1 156 ? -5.462 9.978 -0.809 1.00 87.75 156 PHE A C 1
ATOM 1271 O O . PHE A 1 156 ? -6.168 9.888 -1.816 1.00 87.75 156 PHE A O 1
ATOM 1278 N N . PHE A 1 157 ? -5.980 10.090 0.415 1.00 81.00 157 PHE A N 1
ATOM 1279 C CA . PHE A 1 157 ? -7.417 9.969 0.711 1.00 81.00 157 PHE A CA 1
ATOM 1280 C C . PHE A 1 157 ? -7.979 11.193 1.462 1.00 81.00 157 PHE A C 1
ATOM 1282 O O . PHE A 1 157 ? -8.651 11.075 2.483 1.00 81.00 157 PHE A O 1
ATOM 1289 N N . HIS A 1 158 ? -7.685 12.403 0.979 1.00 73.38 158 HIS A N 1
ATOM 1290 C CA . HIS A 1 158 ? -8.102 13.655 1.625 1.00 73.38 158 HIS A CA 1
ATOM 1291 C C . HIS A 1 158 ? -8.838 14.593 0.650 1.00 73.38 158 HIS A C 1
ATOM 1293 O O . HIS A 1 158 ? -8.516 14.623 -0.532 1.00 73.38 158 HIS A O 1
ATOM 1299 N N . SER A 1 159 ? -9.745 15.450 1.137 1.00 57.03 159 SER A N 1
ATOM 1300 C CA . SER A 1 159 ? -10.528 16.440 0.362 1.00 57.03 159 SER A CA 1
ATOM 1301 C C . SER A 1 159 ? -9.711 17.240 -0.660 1.00 57.03 159 SER A C 1
ATOM 1303 O O . SER A 1 159 ? -10.167 17.512 -1.770 1.00 57.03 159 SER A O 1
ATOM 1305 N N . LYS A 1 160 ? -8.451 17.558 -0.339 1.00 58.50 160 LYS A N 1
ATOM 1306 C CA . LYS A 1 160 ? -7.587 18.301 -1.261 1.00 58.50 160 LYS A CA 1
ATOM 1307 C C . LYS A 1 160 ? -7.157 17.525 -2.512 1.00 58.50 160 LYS A C 1
ATOM 1309 O O . LYS A 1 160 ? -6.695 18.188 -3.429 1.00 58.50 160 LYS A O 1
ATOM 1314 N N . THR A 1 161 ? -7.253 16.192 -2.601 1.00 59.59 161 THR A N 1
ATOM 1315 C CA . THR A 1 161 ? -6.850 15.456 -3.823 1.00 59.59 161 THR A CA 1
ATOM 1316 C C . THR A 1 161 ? -7.651 15.946 -5.025 1.00 59.59 161 THR A C 1
ATOM 1318 O O . THR A 1 161 ? -7.069 16.327 -6.044 1.00 59.59 161 THR A O 1
ATOM 1321 N N . GLU A 1 162 ? -8.965 16.084 -4.849 1.00 56.50 162 GLU A N 1
ATOM 1322 C CA . GLU A 1 162 ? -9.874 16.643 -5.847 1.00 56.50 162 GLU A CA 1
ATOM 1323 C C . GLU A 1 162 ? -9.642 18.147 -6.074 1.00 56.50 162 GLU A C 1
ATOM 1325 O O . GLU A 1 162 ? -9.604 18.602 -7.218 1.00 56.50 162 GLU A O 1
ATOM 1330 N N . GLU A 1 163 ? -9.427 18.929 -5.009 1.00 55.47 163 GLU A N 1
ATOM 1331 C CA . GLU A 1 163 ? -9.267 20.390 -5.113 1.00 55.47 163 GLU A CA 1
ATOM 1332 C C . GLU A 1 163 ? -7.936 20.829 -5.742 1.00 55.47 163 GLU A C 1
ATOM 1334 O O . GLU A 1 163 ? -7.882 21.837 -6.453 1.00 55.47 163 GLU A O 1
ATOM 1339 N N . VAL A 1 164 ? -6.846 20.099 -5.478 1.00 59.62 164 VAL A N 1
ATOM 1340 C CA . VAL A 1 164 ? -5.496 20.423 -5.966 1.00 59.62 164 VAL A CA 1
ATOM 1341 C C . VAL A 1 164 ? -5.079 19.597 -7.184 1.00 59.62 164 VAL A C 1
ATOM 1343 O O . VAL A 1 164 ? -3.963 19.771 -7.678 1.00 59.62 164 VAL A O 1
ATOM 1346 N N . GLY A 1 165 ? -5.966 18.729 -7.686 1.00 65.19 165 GLY A N 1
ATOM 1347 C CA . GLY A 1 165 ? -5.729 17.897 -8.867 1.00 65.19 165 GLY A CA 1
ATOM 1348 C C . GLY A 1 165 ? -4.613 16.869 -8.675 1.00 65.19 165 GLY A C 1
ATOM 1349 O O . GLY A 1 165 ? -3.908 16.544 -9.632 1.00 65.19 165 GLY A O 1
ATOM 1350 N N . VAL A 1 166 ? -4.412 16.399 -7.441 1.00 75.38 166 VAL A N 1
ATOM 1351 C CA . VAL A 1 166 ? -3.455 15.329 -7.133 1.00 75.38 166 VAL A CA 1
ATOM 1352 C C . VAL A 1 166 ? -4.193 13.999 -7.282 1.00 75.38 166 VAL A C 1
ATOM 1354 O O . VAL A 1 166 ? -5.270 13.854 -6.706 1.00 75.38 166 VAL A O 1
ATOM 1357 N N . PRO A 1 167 ? -3.667 13.039 -8.062 1.00 86.44 167 PRO A N 1
ATOM 1358 C CA . PRO A 1 167 ? -4.298 11.730 -8.192 1.00 86.44 167 PRO A CA 1
ATOM 1359 C C . PRO A 1 167 ? -4.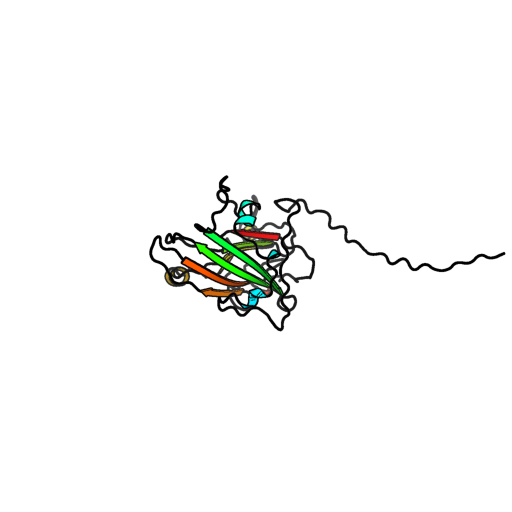341 11.023 -6.833 1.00 86.44 167 PRO A C 1
ATOM 1361 O O . PRO A 1 167 ? -3.421 11.181 -6.037 1.00 86.44 167 PRO A O 1
ATOM 1364 N N . TRP A 1 168 ? -5.375 10.215 -6.594 1.00 88.69 168 TRP A N 1
ATOM 1365 C CA . TRP A 1 168 ? -5.503 9.442 -5.352 1.00 88.69 168 TRP A CA 1
ATOM 1366 C C . TRP A 1 168 ? -4.390 8.396 -5.188 1.00 88.69 168 TRP A C 1
ATOM 1368 O O . TRP A 1 168 ? -4.038 8.054 -4.072 1.00 88.69 168 TRP A O 1
ATOM 1378 N N . ASN A 1 169 ? -3.808 7.919 -6.292 1.00 91.56 169 ASN A N 1
ATOM 1379 C CA . ASN A 1 169 ? -2.703 6.965 -6.308 1.00 91.56 169 ASN A CA 1
ATOM 1380 C C . ASN A 1 169 ? -1.564 7.493 -7.193 1.00 91.56 169 ASN A C 1
ATOM 1382 O O . ASN A 1 169 ? -1.780 7.908 -8.342 1.00 91.56 169 ASN A O 1
ATOM 1386 N N . TRP A 1 170 ? -0.342 7.485 -6.668 1.00 91.44 170 TRP A N 1
ATOM 1387 C CA . TRP A 1 170 ? 0.851 7.915 -7.378 1.00 91.44 170 TRP A CA 1
ATOM 1388 C C . TRP A 1 170 ? 2.067 7.043 -7.066 1.00 91.44 170 TRP A C 1
ATOM 1390 O O . TRP A 1 170 ? 2.659 7.129 -5.997 1.00 91.44 170 TRP A O 1
ATOM 1400 N N . HIS A 1 171 ? 2.520 6.293 -8.064 1.00 92.50 171 HIS A N 1
ATOM 1401 C CA . HIS A 1 171 ? 3.850 5.697 -8.077 1.00 92.50 171 HIS A CA 1
ATOM 1402 C C . HIS A 1 171 ? 4.915 6.793 -8.198 1.00 92.50 171 HIS A C 1
ATOM 1404 O O . HIS A 1 171 ? 4.937 7.572 -9.161 1.00 92.50 171 HIS A O 1
ATOM 1410 N N . TRP A 1 172 ? 5.819 6.857 -7.229 1.00 88.88 172 TRP A N 1
ATOM 1411 C CA . TRP A 1 172 ? 6.845 7.888 -7.138 1.00 88.88 172 TRP A CA 1
ATOM 1412 C C . TRP A 1 172 ? 7.765 7.870 -8.365 1.00 88.88 172 TRP A C 1
ATOM 1414 O O . TRP A 1 172 ? 8.144 6.821 -8.848 1.00 88.88 172 TRP A O 1
ATOM 1424 N N . MET A 1 173 ? 8.186 9.017 -8.902 1.00 86.50 173 MET A N 1
ATOM 1425 C CA . MET A 1 173 ? 9.168 9.115 -10.009 1.00 86.50 173 MET A CA 1
ATOM 1426 C C . MET A 1 173 ? 8.784 8.517 -11.381 1.00 86.50 173 MET A C 1
ATOM 1428 O O . MET A 1 173 ? 9.523 8.758 -12.341 1.00 86.50 173 MET A O 1
ATOM 1432 N N . THR A 1 174 ? 7.659 7.818 -11.541 1.00 88.25 174 THR A N 1
ATOM 1433 C CA . THR A 1 174 ? 7.171 7.371 -12.860 1.00 88.25 174 THR A CA 1
ATOM 1434 C C . THR A 1 174 ? 6.247 8.403 -13.515 1.00 88.25 174 THR A C 1
ATOM 1436 O O . THR A 1 174 ? 5.665 9.264 -12.854 1.00 88.25 174 THR A O 1
ATOM 1439 N N . GLN A 1 175 ? 6.134 8.330 -14.843 1.00 88.44 175 GLN A N 1
ATOM 1440 C CA . GLN A 1 175 ? 5.176 9.109 -15.638 1.00 88.44 175 GLN A CA 1
ATOM 1441 C C . GLN A 1 175 ? 3.884 8.334 -15.928 1.00 88.44 175 GLN A C 1
ATOM 1443 O O . GLN A 1 175 ? 2.969 8.891 -16.527 1.00 88.44 175 GLN A O 1
ATOM 1448 N N . ALA A 1 176 ? 3.810 7.067 -15.518 1.00 92.50 176 ALA A N 1
ATOM 1449 C CA . ALA A 1 176 ? 2.627 6.241 -15.693 1.00 92.50 176 ALA A CA 1
ATOM 1450 C C . ALA A 1 176 ? 1.450 6.742 -14.846 1.00 92.50 176 ALA A C 1
ATOM 1452 O O . ALA A 1 176 ? 1.611 7.162 -13.695 1.00 92.50 176 ALA A O 1
ATOM 1453 N N . ASP A 1 177 ? 0.257 6.643 -15.417 1.00 94.06 177 ASP A N 1
ATOM 1454 C CA . ASP A 1 177 ? -1.022 6.910 -14.761 1.00 94.06 177 ASP A CA 1
ATOM 1455 C C . ASP A 1 177 ? -2.062 5.803 -14.997 1.00 94.06 177 ASP A C 1
ATOM 1457 O O . ASP A 1 177 ? -3.102 5.793 -14.342 1.00 94.06 177 ASP A O 1
ATOM 1461 N N . TRP A 1 178 ? -1.766 4.844 -15.880 1.00 95.31 178 TRP A N 1
ATOM 1462 C CA . TRP A 1 178 ? -2.685 3.785 -16.289 1.00 95.31 178 TRP A CA 1
ATOM 1463 C C . TRP A 1 178 ? -3.039 2.803 -15.161 1.00 95.31 178 TRP A C 1
ATOM 1465 O O . TRP A 1 178 ? -4.071 2.150 -15.253 1.00 95.31 178 TRP A O 1
ATOM 1475 N N . TYR A 1 179 ? -2.233 2.718 -1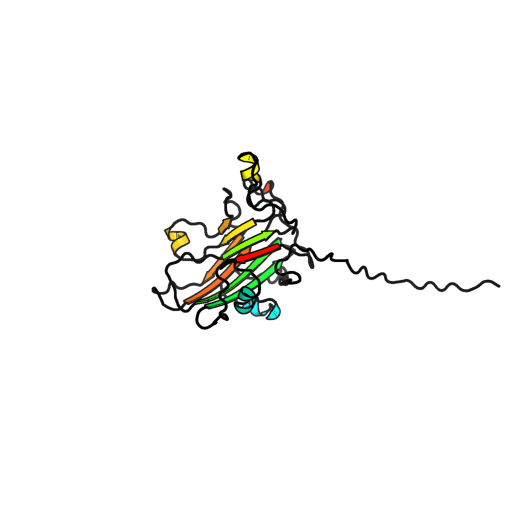4.094 1.00 95.19 179 TYR A N 1
ATOM 1476 C CA . TYR A 1 179 ? -2.469 1.832 -12.943 1.00 95.19 179 TYR A CA 1
ATOM 1477 C C . TYR A 1 179 ? -3.464 2.399 -11.919 1.00 95.19 179 TYR A C 1
ATOM 1479 O O . TYR A 1 179 ? -3.855 1.688 -11.001 1.00 95.19 179 TYR A O 1
ATOM 1487 N N . ARG A 1 180 ? -3.868 3.671 -12.034 1.00 93.50 180 ARG A N 1
ATOM 1488 C CA . ARG A 1 180 ? -4.617 4.410 -10.992 1.00 93.50 180 ARG A CA 1
ATOM 1489 C C . ARG A 1 180 ? -6.109 4.067 -10.893 1.00 93.50 180 ARG A C 1
ATOM 1491 O O . ARG A 1 180 ? -6.866 4.816 -10.284 1.00 93.50 180 ARG A O 1
ATOM 1498 N N . GLY A 1 181 ? -6.562 3.024 -11.564 1.00 94.38 181 GLY A N 1
ATOM 1499 C CA . GLY A 1 181 ? -7.961 2.624 -11.574 1.00 94.38 181 GLY A CA 1
ATOM 1500 C C . GLY A 1 181 ? -8.100 1.203 -12.087 1.00 94.38 181 GLY A C 1
ATOM 1501 O O . GLY A 1 181 ? -7.099 0.541 -12.387 1.00 94.38 181 GLY A O 1
ATOM 1502 N N . GLU A 1 182 ? -9.339 0.738 -12.225 1.00 95.56 182 GLU A N 1
ATOM 1503 C CA . GLU A 1 182 ? -9.599 -0.592 -12.764 1.00 95.56 182 GLU A CA 1
ATOM 1504 C C . GLU A 1 182 ? -8.904 -0.798 -14.127 1.00 95.56 182 GLU A C 1
ATOM 1506 O O . GLU A 1 182 ? -8.957 0.081 -14.995 1.00 95.56 182 GLU A O 1
ATOM 1511 N N . PRO A 1 183 ? -8.269 -1.966 -14.349 1.00 96.44 183 PRO A N 1
ATOM 1512 C CA . PRO A 1 183 ? -8.308 -3.169 -13.508 1.00 96.44 183 PRO A CA 1
ATOM 1513 C C . PRO A 1 183 ? -7.204 -3.266 -12.434 1.00 96.44 183 PRO A C 1
ATOM 1515 O O . PRO A 1 183 ? -7.068 -4.329 -11.835 1.00 96.44 183 PRO A O 1
ATOM 1518 N N . TYR A 1 184 ? -6.410 -2.217 -12.198 1.00 97.75 184 TYR A N 1
ATOM 1519 C CA . TYR A 1 184 ? -5.145 -2.308 -11.451 1.00 97.75 184 TYR A CA 1
ATOM 1520 C C . TYR A 1 184 ? -5.189 -1.786 -10.018 1.00 97.75 184 TYR A C 1
ATOM 1522 O O . TYR A 1 184 ? -4.427 -2.264 -9.179 1.00 97.75 184 TYR A O 1
ATOM 1530 N N . SER A 1 185 ? -6.065 -0.830 -9.726 1.00 97.31 185 SER A N 1
ATOM 1531 C CA . SER A 1 185 ? -6.288 -0.372 -8.357 1.00 97.31 185 SER A CA 1
ATOM 1532 C C . SER A 1 185 ? -7.672 0.226 -8.169 1.00 97.31 185 SER A C 1
ATOM 1534 O O . SER A 1 185 ? -8.302 0.664 -9.134 1.00 97.31 185 SER A O 1
ATOM 1536 N N . ASP A 1 186 ? -8.125 0.251 -6.923 1.00 96.44 186 ASP A N 1
ATOM 1537 C CA . ASP A 1 186 ? -9.301 0.996 -6.484 1.00 96.44 186 ASP A CA 1
ATOM 1538 C C . ASP A 1 186 ? -9.199 1.273 -4.978 1.00 96.44 186 ASP A C 1
ATOM 1540 O O . ASP A 1 186 ? -8.403 0.639 -4.278 1.00 96.44 186 ASP A O 1
ATOM 1544 N N . GLY A 1 187 ? -9.977 2.231 -4.483 1.00 94.38 187 GLY A N 1
ATOM 1545 C CA . GLY A 1 187 ? -9.928 2.654 -3.089 1.00 94.38 187 GLY A CA 1
ATOM 1546 C C . GLY A 1 187 ? -11.196 3.365 -2.632 1.00 94.38 187 GLY A C 1
ATOM 1547 O O . GLY A 1 187 ? -11.791 4.148 -3.370 1.00 94.38 187 GLY A O 1
ATOM 1548 N N . ALA A 1 188 ? -11.565 3.134 -1.379 1.00 92.62 188 ALA A N 1
ATOM 1549 C CA . ALA A 1 188 ? -12.618 3.832 -0.665 1.00 92.62 188 ALA A CA 1
ATOM 1550 C C . ALA A 1 188 ? -12.072 4.384 0.651 1.00 92.62 188 ALA A C 1
ATOM 1552 O O . ALA A 1 188 ? -11.160 3.831 1.263 1.00 92.62 188 ALA A O 1
ATOM 1553 N N . TYR A 1 189 ? -12.631 5.504 1.087 1.00 89.88 189 TYR A N 1
ATOM 1554 C CA . TYR A 1 189 ? -12.270 6.109 2.356 1.00 89.88 189 TYR A CA 1
ATOM 1555 C C . TYR A 1 189 ? -13.465 6.825 2.959 1.00 89.88 189 TYR A C 1
ATOM 1557 O O . TYR A 1 189 ? -14.267 7.447 2.255 1.00 89.88 189 TYR A O 1
ATOM 1565 N N . GLN A 1 190 ? -13.540 6.781 4.281 1.00 84.81 190 GLN A N 1
ATOM 1566 C CA . GLN A 1 190 ? -14.497 7.540 5.056 1.00 84.81 190 GLN A CA 1
ATOM 1567 C C . GLN A 1 190 ? -13.735 8.511 5.944 1.00 84.81 190 GLN A C 1
ATOM 1569 O O . GLN A 1 190 ? -12.949 8.134 6.813 1.00 84.81 190 GLN A O 1
ATOM 1574 N N . TRP A 1 191 ? -13.998 9.794 5.724 1.00 79.81 191 TRP A N 1
ATOM 1575 C CA . TRP A 1 191 ? -13.451 10.868 6.530 1.00 79.81 191 TRP A CA 1
ATOM 1576 C C . TRP A 1 191 ? -14.415 12.050 6.556 1.00 79.81 191 TRP A C 1
ATOM 1578 O O . TRP A 1 191 ? -15.107 12.337 5.579 1.00 79.81 191 TRP A O 1
ATOM 1588 N N . THR A 1 192 ? -14.462 12.751 7.684 1.00 75.75 192 THR A N 1
ATOM 1589 C CA . THR A 1 192 ? -15.088 14.070 7.789 1.00 75.75 192 THR A CA 1
ATOM 1590 C C . THR A 1 192 ? -13.991 15.062 8.127 1.00 75.75 192 THR A C 1
ATOM 1592 O O . THR A 1 192 ? -13.376 14.920 9.179 1.00 75.75 192 THR A O 1
ATOM 1595 N N . GLU A 1 193 ? -13.745 16.039 7.245 1.00 76.88 193 GLU A N 1
ATOM 1596 C CA . GLU A 1 193 ? -12.699 17.047 7.454 1.00 76.88 193 GLU A CA 1
ATOM 1597 C C . GLU A 1 193 ? -12.934 17.775 8.792 1.00 76.88 193 GLU A C 1
ATOM 1599 O O . GLU A 1 193 ? -13.960 18.449 8.951 1.00 76.88 193 GLU A O 1
ATOM 1604 N N . PRO A 1 194 ? -12.036 17.603 9.777 1.00 80.62 194 PRO A N 1
ATOM 1605 C CA . PRO A 1 194 ? -12.160 18.217 11.083 1.00 80.62 194 PRO A CA 1
ATOM 1606 C C . PRO A 1 194 ? -11.690 19.677 11.006 1.00 80.62 194 PRO A C 1
ATOM 1608 O O . PRO A 1 194 ? -11.041 20.107 10.052 1.00 80.62 194 PRO A O 1
ATOM 1611 N N . GLU A 1 195 ? -11.994 20.477 12.027 1.00 86.50 195 GLU A N 1
ATOM 1612 C CA . GLU A 1 195 ? -11.343 21.783 12.160 1.00 86.50 195 GLU A CA 1
ATOM 1613 C C . GLU A 1 195 ? -9.877 21.601 12.588 1.00 86.50 195 GLU A C 1
ATOM 1615 O O . GLU A 1 195 ? -9.509 20.598 13.197 1.00 86.50 195 GLU A O 1
ATOM 1620 N N . LEU A 1 196 ? -9.025 22.589 12.296 1.00 88.38 196 LEU A N 1
ATOM 1621 C CA . LEU A 1 196 ? -7.622 22.574 12.722 1.00 88.38 196 LEU A CA 1
ATOM 1622 C C . LEU A 1 196 ? -7.491 22.288 14.223 1.00 88.38 196 LEU A C 1
ATOM 1624 O O . LEU A 1 196 ? -8.010 23.041 15.050 1.00 88.38 196 LEU A O 1
ATOM 1628 N N . GLY A 1 197 ? -6.723 21.253 14.550 1.00 88.19 197 GLY A N 1
ATOM 1629 C CA . GLY A 1 197 ? -6.446 20.816 15.911 1.00 88.19 197 GLY A CA 1
ATOM 1630 C C . GLY A 1 197 ? -7.613 20.136 16.618 1.00 88.19 197 GLY A C 1
ATOM 1631 O O . GLY A 1 197 ? -7.665 20.163 17.844 1.00 88.19 197 GLY A O 1
ATOM 1632 N N . GLN A 1 198 ? -8.579 19.609 15.867 1.00 90.81 198 GLN A N 1
ATOM 1633 C CA . GLN A 1 198 ? -9.565 18.664 16.382 1.00 90.81 198 GLN A CA 1
ATOM 1634 C C . GLN A 1 198 ? -9.116 17.226 16.116 1.00 90.81 198 GLN A C 1
ATOM 1636 O O . GLN A 1 198 ? -8.409 16.965 15.139 1.00 90.81 198 GLN A O 1
ATOM 1641 N N . GLU A 1 199 ? -9.598 16.321 16.965 1.00 91.44 199 GLU A N 1
ATOM 1642 C CA . GLU A 1 199 ? -9.475 14.879 16.779 1.00 91.44 199 GLU A CA 1
ATOM 1643 C C . GLU A 1 199 ? -10.241 14.412 15.534 1.00 91.44 199 GLU A C 1
ATOM 1645 O O . GLU A 1 199 ? -11.250 15.010 15.134 1.00 91.44 199 GLU A O 1
ATOM 1650 N N . TYR A 1 200 ? -9.783 13.323 14.926 1.00 88.62 200 TYR A N 1
ATOM 1651 C CA . TYR A 1 200 ? -10.458 12.705 13.792 1.00 88.62 200 TYR A CA 1
ATOM 1652 C C . TYR A 1 200 ? -10.190 11.207 13.708 1.00 88.62 200 TYR A C 1
ATOM 1654 O O . TYR A 1 200 ? -9.249 10.681 14.294 1.00 88.62 200 TYR A O 1
ATOM 1662 N N . ASN A 1 201 ? -11.059 10.531 12.956 1.00 89.94 201 ASN A N 1
ATOM 1663 C CA . ASN A 1 201 ? -10.880 9.140 12.566 1.00 89.94 201 ASN A CA 1
ATOM 1664 C C . ASN A 1 201 ? -10.852 9.049 11.045 1.00 89.94 201 ASN A C 1
ATOM 1666 O O . ASN A 1 201 ? -11.511 9.840 10.356 1.00 89.94 201 ASN A O 1
ATOM 1670 N N . TRP A 1 202 ? -10.118 8.069 10.542 1.00 88.19 202 TRP A N 1
ATOM 1671 C CA . TRP A 1 202 ? -9.946 7.847 9.123 1.00 88.19 202 TRP A CA 1
ATOM 1672 C C . TRP A 1 202 ? -9.874 6.357 8.838 1.00 88.19 202 TRP A C 1
ATOM 1674 O O . TRP A 1 202 ? -8.981 5.667 9.323 1.00 88.19 202 TRP A O 1
ATOM 1684 N N . GLN A 1 203 ? -10.835 5.885 8.051 1.00 92.94 203 GLN A N 1
ATOM 1685 C CA . GLN A 1 203 ? -10.902 4.503 7.602 1.00 92.94 203 GLN A CA 1
ATOM 1686 C C . GLN A 1 203 ? -10.713 4.473 6.096 1.00 92.94 203 GLN A C 1
ATOM 1688 O O . GLN A 1 203 ? -11.316 5.272 5.371 1.00 92.94 203 GLN A O 1
ATOM 1693 N N . ILE A 1 204 ? -9.840 3.583 5.644 1.00 93.06 204 ILE A N 1
ATOM 1694 C CA . ILE A 1 204 ? -9.486 3.407 4.243 1.00 93.06 204 ILE A CA 1
ATOM 1695 C C . ILE A 1 204 ? -9.504 1.921 3.931 1.00 93.06 204 ILE A C 1
ATOM 1697 O O . ILE A 1 204 ? -8.958 1.105 4.676 1.00 93.06 204 ILE A O 1
ATOM 1701 N N . GLU A 1 205 ? -10.046 1.610 2.765 1.00 96.06 205 GLU A N 1
ATOM 1702 C CA . GLU A 1 205 ? -9.856 0.332 2.109 1.00 96.06 205 GLU A CA 1
ATOM 1703 C C . GLU A 1 205 ? -9.342 0.568 0.700 1.00 96.06 205 GLU A C 1
ATOM 1705 O O . GLU A 1 205 ? -9.827 1.440 -0.019 1.00 96.06 205 GLU A O 1
ATOM 1710 N N . LEU A 1 206 ? -8.373 -0.224 0.267 1.00 96.31 206 LEU A N 1
ATOM 1711 C CA . LEU A 1 206 ? -7.923 -0.197 -1.117 1.00 96.31 206 LEU A CA 1
ATOM 1712 C C . LEU A 1 206 ? -7.465 -1.569 -1.565 1.00 96.31 206 LEU A C 1
ATOM 1714 O O . LEU A 1 206 ? -7.161 -2.439 -0.749 1.00 96.31 206 LEU A O 1
ATOM 1718 N N . TRP A 1 207 ? -7.353 -1.736 -2.875 1.00 97.69 207 TRP A N 1
ATOM 1719 C CA . TRP A 1 207 ? -6.549 -2.802 -3.444 1.00 97.69 207 TRP A CA 1
ATOM 1720 C C . TRP A 1 207 ? -5.664 -2.290 -4.571 1.00 97.69 207 TRP A C 1
ATOM 1722 O O . TRP A 1 207 ? -5.968 -1.305 -5.250 1.00 97.69 207 TRP A O 1
ATOM 1732 N N . HIS A 1 208 ? -4.551 -2.986 -4.769 1.00 97.88 208 HIS A N 1
ATOM 1733 C CA . HIS A 1 208 ? -3.589 -2.717 -5.824 1.00 97.88 208 HIS A CA 1
ATOM 1734 C C . HIS A 1 208 ? -3.004 -4.040 -6.324 1.00 97.88 208 HIS A C 1
ATOM 1736 O O . HIS A 1 208 ? -2.715 -4.932 -5.524 1.00 97.88 208 HIS A O 1
ATOM 1742 N N . VAL A 1 209 ? -2.826 -4.175 -7.638 1.00 97.75 209 VAL A N 1
ATOM 1743 C CA . VAL A 1 209 ? -2.006 -5.260 -8.202 1.00 97.75 209 VAL A CA 1
ATOM 1744 C C . VAL A 1 209 ? -0.553 -4.814 -8.271 1.00 97.75 209 VAL A C 1
ATOM 1746 O O . VAL A 1 209 ? -0.280 -3.643 -8.522 1.00 97.75 209 VAL A O 1
ATOM 1749 N N . TRP A 1 210 ? 0.389 -5.723 -8.077 1.00 96.94 210 TRP A N 1
ATOM 1750 C CA . TRP A 1 210 ? 1.817 -5.406 -8.122 1.00 96.94 210 TRP A CA 1
ATOM 1751 C C . TRP A 1 210 ? 2.493 -6.215 -9.227 1.00 96.94 210 TRP A C 1
ATOM 1753 O O . TRP A 1 210 ? 1.951 -7.217 -9.696 1.00 96.94 210 TRP A O 1
ATOM 1763 N N . TRP A 1 211 ? 3.643 -5.746 -9.705 1.00 96.88 211 TRP A N 1
ATOM 1764 C CA . TRP A 1 211 ? 4.319 -6.330 -10.869 1.00 96.88 211 TRP A CA 1
ATOM 1765 C C . TRP A 1 211 ? 5.692 -6.906 -10.511 1.00 96.88 211 TRP A C 1
ATOM 1767 O O . TRP A 1 211 ? 6.413 -6.324 -9.713 1.00 96.88 211 TRP A O 1
ATOM 1777 N N . ASP A 1 212 ? 6.094 -7.988 -11.169 1.00 95.94 212 ASP A N 1
ATOM 1778 C CA . ASP A 1 212 ? 7.492 -8.454 -11.188 1.00 95.94 212 ASP A CA 1
ATOM 1779 C C . ASP A 1 212 ? 8.349 -7.550 -12.085 1.00 95.94 212 ASP A C 1
ATOM 1781 O O . ASP A 1 212 ? 9.547 -7.344 -11.886 1.00 95.94 212 ASP A O 1
ATOM 1785 N N . ASP A 1 213 ? 7.718 -7.009 -13.130 1.00 94.62 213 ASP A N 1
ATOM 1786 C CA . ASP A 1 213 ? 8.335 -6.065 -14.049 1.00 94.62 213 ASP A CA 1
ATOM 1787 C C . ASP A 1 213 ? 7.306 -5.027 -14.495 1.00 94.62 213 ASP A C 1
ATOM 1789 O O . ASP A 1 213 ? 6.536 -5.247 -15.429 1.00 94.62 213 ASP A O 1
ATOM 1793 N N . PHE A 1 214 ? 7.289 -3.881 -13.826 1.00 95.38 214 PHE A N 1
ATOM 1794 C CA . PHE A 1 214 ? 6.457 -2.744 -14.191 1.00 95.38 214 PHE A CA 1
ATOM 1795 C C . PHE A 1 214 ? 7.075 -1.954 -15.353 1.00 95.38 214 PHE A C 1
ATOM 1797 O O . PHE A 1 214 ? 8.240 -1.533 -15.317 1.00 95.38 214 PHE A O 1
ATOM 1804 N N . ASN A 1 215 ? 6.271 -1.681 -16.379 1.00 94.56 215 ASN A N 1
ATOM 1805 C CA . ASN A 1 215 ? 6.637 -0.832 -17.503 1.00 94.56 215 ASN A CA 1
ATOM 1806 C C . ASN A 1 215 ? 5.798 0.448 -17.508 1.00 94.56 215 ASN A C 1
ATOM 1808 O O . ASN A 1 215 ? 4.617 0.452 -17.838 1.00 94.56 215 ASN A O 1
ATOM 1812 N N . TRP A 1 216 ? 6.446 1.580 -17.234 1.00 92.94 216 TRP A N 1
ATOM 1813 C CA . TRP A 1 216 ? 5.760 2.867 -17.163 1.00 92.94 216 TRP A CA 1
ATOM 1814 C C . TRP A 1 216 ? 5.062 3.292 -18.466 1.00 92.94 216 TRP A C 1
ATOM 1816 O O . TRP A 1 216 ? 4.154 4.120 -18.425 1.00 92.94 216 TRP A O 1
ATOM 1826 N N . GLN A 1 217 ? 5.484 2.769 -19.619 1.00 93.81 217 GLN A N 1
ATOM 1827 C CA . GLN A 1 217 ? 4.937 3.175 -20.914 1.00 93.81 217 GLN A CA 1
ATOM 1828 C C . GLN A 1 217 ? 3.588 2.534 -21.208 1.00 93.81 217 GLN A C 1
ATOM 1830 O O . GLN A 1 217 ? 2.739 3.181 -21.821 1.00 93.81 217 GLN A O 1
ATOM 1835 N N . ASP A 1 218 ? 3.410 1.270 -20.824 1.00 91.69 218 ASP A N 1
ATOM 1836 C CA . ASP A 1 218 ? 2.208 0.527 -21.167 1.00 91.69 218 ASP A CA 1
ATOM 1837 C C . ASP A 1 218 ? 2.000 -0.705 -20.253 1.00 91.69 218 ASP A C 1
ATOM 1839 O O . ASP A 1 218 ? 2.975 -1.353 -19.849 1.00 91.69 218 ASP A O 1
ATOM 1843 N N . PRO A 1 219 ? 0.735 -1.046 -19.944 1.00 95.69 219 PRO A N 1
ATOM 1844 C CA . PRO A 1 219 ? 0.398 -2.184 -19.093 1.00 95.69 219 PRO A CA 1
ATOM 1845 C C . PRO A 1 219 ? 0.665 -3.571 -19.707 1.00 95.69 219 PRO A C 1
ATOM 1847 O O . PRO A 1 219 ? 1.023 -4.485 -18.973 1.00 95.69 219 PRO A O 1
ATOM 1850 N N . GLU A 1 220 ? 0.498 -3.764 -21.019 1.00 95.75 220 GLU A N 1
ATOM 1851 C CA . GLU A 1 220 ? 0.780 -5.023 -21.737 1.00 95.75 220 GLU A CA 1
ATOM 1852 C C . GLU A 1 220 ? 2.270 -5.392 -21.688 1.00 95.75 220 GLU A C 1
ATOM 1854 O O . GLU A 1 220 ? 2.630 -6.568 -21.730 1.00 95.75 220 GLU A O 1
ATOM 1859 N N . GLY A 1 221 ? 3.142 -4.385 -21.599 1.00 95.00 221 GLY A N 1
ATOM 1860 C CA . GLY A 1 221 ? 4.576 -4.551 -21.391 1.00 95.00 221 GLY A CA 1
ATOM 1861 C C . GLY A 1 221 ? 4.981 -4.837 -19.942 1.00 95.00 221 GLY A C 1
ATOM 1862 O O . GLY A 1 221 ? 6.181 -4.976 -19.695 1.00 95.00 221 GLY A O 1
ATOM 1863 N N . SER A 1 222 ? 4.024 -4.886 -19.011 1.00 96.88 222 SER A N 1
ATOM 1864 C CA . SER A 1 222 ? 4.258 -5.177 -17.596 1.00 96.88 222 SER A CA 1
ATOM 1865 C C . SER A 1 222 ? 3.928 -6.637 -17.257 1.00 96.88 222 SER A C 1
ATOM 1867 O O . SER A 1 222 ? 3.090 -7.260 -17.905 1.00 96.88 222 SER A O 1
ATOM 1869 N N . ILE A 1 223 ? 4.570 -7.188 -16.227 1.00 97.44 223 ILE A N 1
ATOM 1870 C CA . ILE A 1 223 ? 4.347 -8.562 -15.749 1.00 97.44 223 ILE A CA 1
ATOM 1871 C C . ILE A 1 223 ? 3.735 -8.480 -14.356 1.00 97.44 223 ILE A C 1
ATOM 1873 O O . ILE A 1 223 ? 4.434 -8.099 -13.426 1.00 97.44 223 ILE A O 1
ATOM 1877 N N . ILE A 1 224 ? 2.433 -8.755 -14.230 1.00 97.75 224 ILE A N 1
ATOM 1878 C CA . ILE A 1 224 ? 1.760 -8.824 -12.921 1.00 97.75 224 ILE A CA 1
ATOM 1879 C C . ILE A 1 224 ? 2.351 -10.006 -12.150 1.00 97.75 224 ILE A C 1
ATOM 1881 O O . ILE A 1 224 ? 2.605 -11.052 -12.750 1.00 97.75 224 ILE A O 1
ATOM 1885 N N . HIS A 1 225 ? 2.590 -9.805 -10.859 1.00 97.81 225 HIS A N 1
ATOM 1886 C CA . HIS A 1 225 ? 3.057 -10.850 -9.962 1.00 97.81 225 HIS A CA 1
ATOM 1887 C C . HIS A 1 225 ? 1.981 -11.933 -9.786 1.00 97.81 225 HIS A C 1
ATOM 1889 O O . HIS A 1 225 ? 0.800 -11.617 -9.676 1.00 97.81 225 HIS A O 1
ATOM 1895 N N . ASP A 1 226 ? 2.397 -13.196 -9.791 1.00 97.81 226 ASP A N 1
ATOM 1896 C CA . ASP A 1 226 ? 1.537 -14.371 -9.597 1.00 97.81 226 ASP A CA 1
ATOM 1897 C C . ASP A 1 226 ? 1.580 -14.750 -8.114 1.00 97.81 226 ASP A C 1
ATOM 1899 O O . ASP A 1 226 ? 2.549 -15.376 -7.682 1.00 97.81 226 ASP A O 1
ATOM 1903 N N . LEU A 1 227 ? 0.575 -14.320 -7.341 1.00 97.00 227 LEU A N 1
ATOM 1904 C CA . LEU A 1 227 ? 0.544 -14.480 -5.891 1.00 97.00 227 LEU A CA 1
ATOM 1905 C C . LEU A 1 227 ? 0.313 -15.944 -5.499 1.00 97.00 227 LEU A C 1
ATOM 1907 O O . LEU A 1 227 ? -0.646 -16.598 -5.916 1.00 97.00 227 LEU A O 1
ATOM 1911 N N . GLN A 1 228 ? 1.166 -16.461 -4.620 1.00 96.56 228 GLN A N 1
ATOM 1912 C CA . GLN A 1 228 ? 1.184 -17.853 -4.189 1.00 96.56 228 GLN A CA 1
ATOM 1913 C C . GLN A 1 228 ? 1.222 -17.983 -2.664 1.00 96.56 228 GLN A C 1
ATOM 1915 O O . GLN A 1 228 ? 1.971 -17.317 -1.950 1.00 96.56 228 GLN A O 1
ATOM 1920 N N . GLU A 1 229 ? 0.451 -18.939 -2.140 1.00 95.62 229 GLU A N 1
ATOM 1921 C CA . GLU A 1 229 ? 0.428 -19.223 -0.705 1.00 95.62 229 GLU A CA 1
ATOM 1922 C C . GLU A 1 229 ? 1.829 -19.607 -0.194 1.00 95.62 229 GLU A C 1
ATOM 1924 O O . GLU A 1 229 ? 2.471 -20.539 -0.689 1.00 95.62 229 GLU A O 1
ATOM 1929 N N . GLY A 1 230 ? 2.283 -18.912 0.851 1.00 93.56 230 GLY A N 1
ATOM 1930 C CA . GLY A 1 230 ? 3.554 -19.184 1.523 1.00 93.56 230 GLY A CA 1
ATOM 1931 C C . GLY A 1 230 ? 4.784 -18.558 0.864 1.00 93.56 230 GLY A C 1
ATOM 1932 O O . GLY A 1 230 ? 5.903 -18.853 1.300 1.00 93.56 230 GLY A O 1
ATOM 1933 N N . GLU A 1 231 ? 4.615 -17.717 -0.156 1.00 93.69 231 GLU A N 1
ATOM 1934 C CA . GLU A 1 231 ? 5.703 -16.875 -0.647 1.00 93.69 231 GLU A CA 1
ATOM 1935 C C . GLU A 1 231 ? 6.005 -15.701 0.297 1.00 93.69 231 GLU A C 1
ATOM 1937 O O . GLU A 1 231 ? 5.319 -15.473 1.293 1.00 93.69 231 GLU A O 1
ATOM 1942 N N . ILE A 1 232 ? 7.083 -14.974 0.005 1.00 91.62 232 ILE A N 1
ATOM 1943 C CA . ILE A 1 232 ? 7.484 -13.786 0.758 1.00 91.62 232 ILE A CA 1
ATOM 1944 C C . ILE A 1 232 ? 7.596 -12.642 -0.236 1.00 91.62 232 ILE A C 1
ATOM 1946 O O . ILE A 1 232 ? 8.426 -12.737 -1.136 1.00 91.62 232 ILE A O 1
ATOM 1950 N N . ILE A 1 233 ? 6.847 -11.567 0.000 1.00 91.00 233 ILE A N 1
ATOM 1951 C CA . ILE A 1 233 ? 6.986 -10.289 -0.702 1.00 91.00 233 ILE A CA 1
ATOM 1952 C C . ILE A 1 233 ? 7.788 -9.301 0.155 1.00 91.00 233 ILE A C 1
ATOM 1954 O O . ILE A 1 233 ? 7.755 -9.362 1.388 1.00 91.00 233 ILE A O 1
ATOM 1958 N N . GLY A 1 234 ? 8.497 -8.369 -0.478 1.00 88.75 234 GLY A N 1
ATOM 1959 C CA . GLY A 1 234 ? 9.078 -7.222 0.218 1.00 88.75 234 GLY A CA 1
ATOM 1960 C C . GLY A 1 234 ? 8.032 -6.126 0.411 1.00 88.75 234 GLY A C 1
ATOM 1961 O O . GLY A 1 234 ? 7.396 -5.722 -0.560 1.00 88.75 234 GLY A O 1
ATOM 1962 N N . LEU A 1 235 ? 7.863 -5.623 1.636 1.00 86.50 235 LEU A N 1
ATOM 1963 C CA . LEU A 1 235 ? 6.937 -4.529 1.936 1.00 86.50 235 LEU A CA 1
ATOM 1964 C C . LEU A 1 235 ? 7.534 -3.568 2.967 1.00 86.50 235 LEU A C 1
ATOM 1966 O O . LEU A 1 235 ? 8.014 -3.991 4.017 1.00 86.50 235 LEU A O 1
ATOM 1970 N N . ALA A 1 236 ? 7.455 -2.271 2.681 1.00 80.44 236 ALA A N 1
ATOM 1971 C CA . ALA A 1 236 ? 7.615 -1.199 3.657 1.00 80.44 236 ALA A CA 1
ATOM 1972 C C . ALA A 1 236 ? 6.414 -0.251 3.564 1.00 80.44 236 ALA A C 1
ATOM 1974 O O . ALA A 1 236 ? 5.884 -0.031 2.475 1.00 80.44 236 ALA A O 1
ATOM 1975 N N . ALA A 1 237 ? 5.980 0.299 4.696 1.00 78.12 237 ALA A N 1
ATOM 1976 C CA . ALA A 1 237 ? 4.799 1.151 4.780 1.00 78.12 237 ALA A CA 1
ATOM 1977 C C . ALA A 1 237 ? 5.092 2.398 5.612 1.00 78.12 237 ALA A C 1
ATOM 1979 O O . ALA A 1 237 ? 5.651 2.305 6.694 1.00 78.12 237 ALA A O 1
ATOM 1980 N N . ARG A 1 238 ? 4.678 3.570 5.152 1.00 74.81 238 ARG A N 1
ATOM 1981 C CA . ARG A 1 238 ? 4.748 4.822 5.904 1.00 74.81 238 ARG A CA 1
ATOM 1982 C C . ARG A 1 238 ? 3.370 5.475 5.903 1.00 74.81 238 ARG A C 1
ATOM 1984 O O . ARG A 1 238 ? 2.631 5.345 4.930 1.00 74.81 238 ARG A O 1
ATOM 1991 N N . HIS A 1 239 ? 3.042 6.153 6.995 1.00 67.62 239 HIS A N 1
ATOM 1992 C CA . HIS A 1 239 ? 1.789 6.875 7.183 1.00 67.62 239 HIS A CA 1
ATOM 1993 C C . HIS A 1 239 ? 2.030 8.238 7.848 1.00 67.62 239 HIS A C 1
ATOM 1995 O O . HIS A 1 239 ? 3.211 8.546 8.150 1.00 67.62 239 HIS A O 1
#

Mean predicted aligned error: 9.22 Å

Nearest PDB st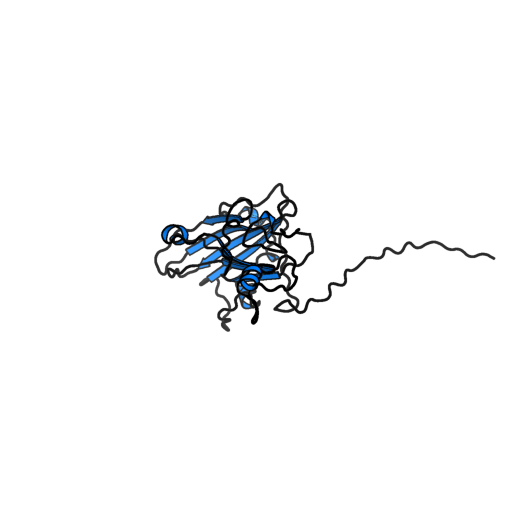ructures (foldseek):
  1ex0-assembly1_A  TM=2.058E-01  e=5.878E+00  Homo sapiens

Secondary structure (DSSP, 8-state):
---------------------TT-SSTT-----EE--TTS---SSS-GGGGGGS-GGG-EEHHHHHHTT-S-S---SS---TTTEEEEEEEEEETTTTEEEEEEEEEES---S---EEEEEEETT-----SSPPTT--HHHHHHHTTSSEEEEEEE-STHHHHHT--SEEETT----TTSSTTTEEEEEE---PPTT--EEEEEEEEEE-EEE--TT-STTSEE----TT---EEEEE-

Radius of gyration: 21.37 Å; Cα contacts (8 Å, |Δi|>4): 437; chains: 1; bounding box: 43×92×45 Å

Foldseek 3Di:
DDDDDDDDDDDDPPPPPPPQDPPAFVGPDDADAAEDDPVLDDDFALPCVSVVVPDPSQKDKQQNCLVGVLDVPDSDPDGDDVVAKIKIKGWHAYQVQLKIKMKIKIKHAFDAPDFDKKKKWKQAQQPPAACAADPPDDPVVRQQRHCFRIWIKIATDDPCCVVVVPQRIDTPPAPADPLSDPPFKDKHKDWDDDPGRGMTMIIMMMMGWGFNGDGRVDDVPTHTDRDDPPDDMDMRIDD

Solvent-accessible surface area (backbone atoms only — not comparable to full-atom values): 14144 Å² total; per-residue (Å²): 142,84,81,87,83,82,84,78,84,77,82,78,78,79,76,76,80,76,71,80,65,88,78,44,75,54,74,91,67,82,84,69,63,46,77,42,55,92,91,63,59,85,72,71,67,30,64,67,70,77,56,72,76,56,60,74,89,44,49,48,35,46,75,50,42,76,73,36,66,40,46,94,65,79,86,59,101,61,80,77,47,63,81,51,51,29,41,38,33,36,44,32,30,30,65,95,73,34,33,41,32,38,44,39,42,36,39,36,46,60,39,75,91,66,88,68,42,43,35,38,36,37,20,51,69,47,75,80,50,55,40,54,59,63,92,91,58,52,74,68,57,29,60,56,29,30,31,13,28,20,32,44,34,38,39,44,83,51,81,56,31,75,76,70,72,45,68,48,52,42,54,58,93,50,88,52,65,81,58,65,29,84,97,34,21,54,74,25,64,42,74,69,93,61,60,84,59,31,55,48,58,40,29,35,22,35,37,38,51,51,27,51,36,36,37,65,88,41,72,88,73,30,40,71,40,85,61,59,94,90,67,70,63,40,75,43,48,41,112